Protein AF-A0A4U1EQD5-F1 (afdb_monomer_lite)

Organism: Monodon monoceros (NCBI:txid40151)

Foldseek 3Di:
DVVVVVVVVVVVVVVVVVVVVVVVVVVVVVVVVVVVVVVVVVCVVPVVVVVVVVVVVVVVVVVVVVVVVVVVVVVVVVVVVVVPDDDDDDDPCDPPDPPPDPDDPDDQPADPVRDGDDPCPPPPPPPPDPPDDPVNVVVCCVPPVVVVVNQADDPDPHGDPPDPDPPDPPPPPPDDPDDDDDDDDDDPPDPDDDDDDD

Sequence (198 aa):
MLADSISRMKEYGFHQKKESVKKTQDEEVKQIDEERTKQIYKSWKEDSEWQASLRKSKAADERRRSLARQAREDYKRLSQRGRGGEGPQSPPGGPQKPRRPPLPPKPQFLSPSGHPCRPLRNQAVSRPASRSAHGDIVRWFREEQLPLRAGYLGTSDSIAPWFHGECTAPPLVVGEPARPPGMQGQGCLSPELPPKRL

Secondary structure (DSSP, 8-state):
--HHHHHHHHHHHHHHHHHHHHHHHHHHHHHHHHHHHHHHHHHHHH-HHHHHHHHHHHHHHHHHHHHHHHHHHHHHHHHHHTSSS------S-PPP---PPPPPPP---B-TTSSB---GGGS---PPPS---HHHHHHHIIIIITTTTTTB-TTSSSBPTT---S--PPP--------------------PPPPPP-

pLDDT: mean 70.22, std 16.17, range [41.22, 96.81]

Structure (mmCIF, N/CA/C/O backbone):
data_AF-A0A4U1EQD5-F1
#
_entry.id   AF-A0A4U1EQD5-F1
#
loop_
_atom_site.group_PDB
_atom_site.id
_atom_site.type_symbol
_atom_site.label_atom_id
_atom_site.label_alt_id
_atom_site.label_comp_id
_atom_site.label_asym_id
_atom_site.label_entity_id
_atom_site.label_seq_id
_atom_site.pdbx_PDB_ins_code
_atom_site.Cartn_x
_atom_site.Cartn_y
_atom_site.Cartn_z
_atom_site.occupancy
_atom_site.B_iso_or_equiv
_atom_site.auth_seq_id
_atom_site.auth_comp_id
_atom_site.auth_asym_id
_atom_site.auth_atom_id
_atom_site.pdbx_PDB_model_num
ATOM 1 N N . MET A 1 1 ? -38.153 13.402 60.591 1.00 64.19 1 MET A N 1
ATOM 2 C CA . MET A 1 1 ? -37.491 13.306 59.269 1.00 64.19 1 MET A CA 1
ATOM 3 C C . MET A 1 1 ? -36.527 12.111 59.238 1.00 64.19 1 MET A C 1
ATOM 5 O O . MET A 1 1 ? -35.319 12.297 59.206 1.00 64.19 1 MET A O 1
ATOM 9 N N . LEU A 1 2 ? -37.035 10.873 59.315 1.00 66.81 2 LEU A N 1
ATOM 10 C CA . LEU A 1 2 ? -36.185 9.666 59.392 1.00 66.81 2 LEU A CA 1
ATOM 11 C C . LEU A 1 2 ? -36.012 8.974 58.027 1.00 66.81 2 LEU A C 1
ATOM 13 O O . LEU A 1 2 ? -34.958 8.410 57.742 1.00 66.81 2 LEU A O 1
ATOM 17 N N . ALA A 1 3 ? -37.034 9.069 57.169 1.00 60.69 3 ALA A N 1
ATOM 18 C CA . ALA A 1 3 ? -37.074 8.430 55.856 1.00 60.69 3 ALA A CA 1
ATOM 19 C C . ALA A 1 3 ? -35.956 8.925 54.921 1.00 60.69 3 ALA A C 1
ATOM 21 O O . ALA A 1 3 ? -35.282 8.115 54.287 1.00 60.69 3 ALA A O 1
ATOM 22 N N . ASP A 1 4 ? -35.678 10.230 54.921 1.00 70.88 4 ASP A N 1
ATOM 23 C CA . ASP A 1 4 ? -34.657 10.818 54.042 1.00 70.88 4 ASP A CA 1
ATOM 24 C C . ASP A 1 4 ? -33.230 10.402 54.428 1.00 70.88 4 ASP A C 1
ATOM 26 O O . ASP A 1 4 ? -32.342 10.346 53.580 1.00 70.88 4 ASP A O 1
ATOM 30 N N . SER A 1 5 ? -32.996 10.076 55.704 1.00 72.81 5 SER A N 1
ATOM 31 C CA . SER A 1 5 ? -31.688 9.610 56.180 1.00 72.81 5 SER A CA 1
ATOM 32 C C . SER A 1 5 ? -31.398 8.185 55.701 1.00 72.81 5 SER A C 1
ATOM 34 O O . SER A 1 5 ? -30.310 7.891 55.208 1.00 72.81 5 SER A O 1
ATOM 36 N N . ILE A 1 6 ? -32.405 7.309 55.767 1.00 73.12 6 ILE A N 1
ATOM 37 C CA . ILE A 1 6 ? -32.286 5.909 55.341 1.00 73.12 6 ILE A CA 1
ATOM 38 C C . ILE A 1 6 ? -32.077 5.823 53.824 1.00 73.12 6 ILE A C 1
ATOM 40 O O . ILE A 1 6 ? -31.257 5.024 53.364 1.00 73.12 6 ILE A O 1
ATOM 44 N N . SER A 1 7 ? -32.769 6.666 53.052 1.00 76.75 7 SER A N 1
ATOM 45 C CA . SER A 1 7 ? -32.589 6.742 51.599 1.00 76.75 7 SER A CA 1
ATOM 46 C C . SER A 1 7 ? -31.180 7.206 51.225 1.00 76.75 7 SER A C 1
ATOM 48 O O . SER A 1 7 ? -30.513 6.519 50.452 1.00 76.75 7 SER A O 1
ATOM 50 N N . ARG A 1 8 ? -30.668 8.278 51.852 1.00 72.94 8 ARG A N 1
ATOM 51 C CA . ARG A 1 8 ? -29.295 8.762 51.609 1.00 72.94 8 ARG A CA 1
ATOM 52 C C . ARG A 1 8 ? -28.223 7.724 51.946 1.00 72.94 8 ARG A C 1
ATOM 54 O O . ARG A 1 8 ? -27.251 7.595 51.206 1.00 72.94 8 ARG A O 1
ATOM 61 N N . MET A 1 9 ? -28.394 6.954 53.027 1.00 68.81 9 MET A N 1
ATOM 62 C CA . MET A 1 9 ? -27.433 5.896 53.373 1.00 68.81 9 MET A CA 1
ATOM 63 C C . MET A 1 9 ? -27.454 4.719 52.384 1.00 68.81 9 MET A C 1
ATOM 65 O O . MET A 1 9 ? -26.404 4.142 52.100 1.00 68.81 9 MET A O 1
ATOM 69 N N . LYS A 1 10 ? -28.623 4.362 51.832 1.00 67.12 10 LYS A N 1
ATOM 70 C CA . LYS A 1 10 ? -28.734 3.308 50.806 1.00 67.12 10 LYS A CA 1
ATOM 71 C C . LYS A 1 10 ? -28.151 3.740 49.462 1.00 67.12 10 LYS A C 1
ATOM 73 O O . LYS A 1 10 ? -27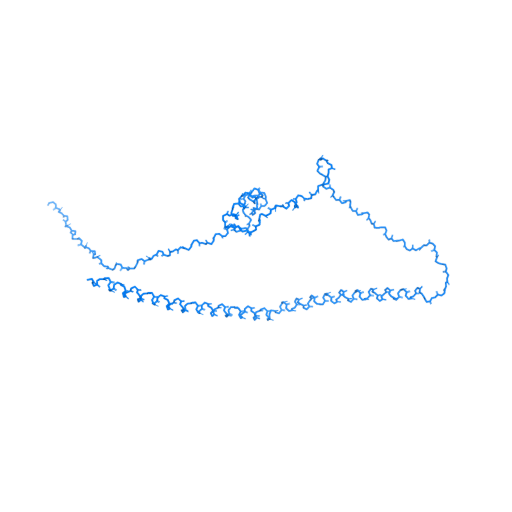.510 2.930 48.795 1.00 67.12 10 LYS A O 1
ATOM 78 N N . GLU A 1 11 ? -28.340 5.001 49.091 1.00 65.81 11 GLU A N 1
ATOM 79 C CA . GLU A 1 11 ? -27.811 5.573 47.853 1.00 65.81 11 GLU A CA 1
ATOM 80 C C . GLU A 1 11 ? -26.275 5.562 47.856 1.00 65.81 11 GLU A C 1
ATOM 82 O O . GLU A 1 11 ? -25.659 4.972 46.967 1.00 65.81 11 GLU A O 1
ATOM 87 N N . TYR A 1 12 ? -25.639 6.053 48.926 1.00 60.19 12 TYR A N 1
ATOM 88 C CA . TYR A 1 12 ? -24.175 6.038 49.063 1.00 60.19 12 TYR A CA 1
ATOM 89 C C . TYR A 1 12 ? -23.566 4.622 49.034 1.00 60.19 12 TYR A C 1
ATOM 91 O O . TYR A 1 12 ? -22.532 4.398 48.401 1.00 60.19 12 TYR A O 1
ATOM 99 N N . GLY A 1 13 ? -24.213 3.641 49.675 1.00 63.78 13 GLY A N 1
ATOM 100 C CA . GLY A 1 13 ? -23.756 2.245 49.666 1.00 63.78 13 GLY A CA 1
ATOM 101 C C . GLY A 1 13 ? -23.853 1.572 48.290 1.00 63.78 13 GLY A C 1
ATOM 102 O O . GLY A 1 13 ? -23.035 0.713 47.953 1.00 63.78 13 GLY A O 1
ATOM 103 N N . PHE A 1 14 ? -24.822 1.980 47.468 1.00 56.88 14 PHE A N 1
ATOM 104 C CA . PHE A 1 14 ? -24.976 1.502 46.094 1.00 56.88 14 PHE A CA 1
ATOM 105 C C . PHE A 1 14 ? -23.949 2.132 45.143 1.00 56.88 14 PHE A C 1
ATOM 107 O O . PHE A 1 14 ? -23.404 1.430 44.288 1.00 56.88 14 PHE A O 1
ATOM 114 N N . HIS A 1 15 ? -23.628 3.418 45.324 1.00 56.28 15 HIS A N 1
ATOM 115 C CA . HIS A 1 15 ? -22.573 4.099 44.565 1.00 56.28 15 HIS A CA 1
ATOM 116 C C . HIS A 1 15 ? -21.185 3.498 44.832 1.00 56.28 15 HIS A C 1
ATOM 118 O O . HIS A 1 15 ? -20.480 3.179 43.877 1.00 56.28 15 HIS A O 1
ATOM 124 N N . GLN A 1 16 ? -20.851 3.212 46.094 1.00 59.47 16 GLN A N 1
ATOM 125 C CA . GLN A 1 16 ? -19.601 2.537 46.481 1.00 59.47 16 GLN A CA 1
ATOM 126 C C . GLN A 1 16 ? -19.451 1.142 45.846 1.00 59.47 16 GLN A C 1
ATOM 128 O O . GLN A 1 16 ? -18.395 0.809 45.309 1.00 59.47 16 GLN A O 1
ATOM 133 N N . LYS A 1 17 ? -20.516 0.323 45.848 1.00 57.06 17 LYS A N 1
ATOM 134 C CA . LYS A 1 17 ? -20.491 -1.008 45.207 1.00 57.06 17 LYS A CA 1
ATOM 135 C C . LYS A 1 17 ? -20.436 -0.943 43.676 1.00 57.06 17 LYS A C 1
ATOM 137 O O . LYS A 1 17 ? -19.876 -1.842 43.057 1.00 57.06 17 LYS A O 1
ATOM 142 N N . LYS A 1 18 ? -21.007 0.094 43.050 1.00 56.94 18 LYS A N 1
ATOM 143 C CA . LYS A 1 18 ? -20.916 0.306 41.594 1.00 56.94 18 LYS A CA 1
ATOM 144 C C . LYS A 1 18 ? -19.536 0.792 41.156 1.00 56.94 18 LYS A C 1
ATOM 146 O O . LYS A 1 18 ? -19.095 0.402 40.080 1.00 56.94 18 LYS A O 1
ATOM 151 N N . GLU A 1 19 ? -18.868 1.633 41.941 1.00 56.28 19 GLU A N 1
ATOM 152 C CA . GLU A 1 19 ? -17.503 2.084 41.633 1.00 56.28 19 GLU A CA 1
ATOM 153 C C . GLU A 1 19 ? -16.473 0.967 41.787 1.00 56.28 19 GLU A C 1
ATOM 155 O O . GLU A 1 19 ? -15.609 0.822 40.923 1.00 56.28 19 GLU A O 1
ATOM 160 N N . SER A 1 20 ? -16.580 0.140 42.830 1.00 56.25 20 SER A N 1
ATOM 161 C CA . SER A 1 20 ? -15.628 -0.955 43.040 1.00 56.25 20 SER A CA 1
ATOM 162 C C . SER A 1 20 ? -15.704 -2.016 41.939 1.00 56.25 20 SER A C 1
ATOM 164 O O . SER A 1 20 ? -14.667 -2.427 41.430 1.00 56.25 20 SER A O 1
ATOM 166 N N . VAL A 1 21 ? -16.910 -2.391 41.499 1.00 56.59 21 VAL A N 1
ATOM 167 C CA . VAL A 1 21 ? -17.111 -3.363 40.406 1.00 56.59 21 VAL A CA 1
ATOM 168 C C . VAL A 1 21 ? -16.592 -2.841 39.061 1.00 56.59 21 VAL A C 1
ATOM 170 O O . VAL A 1 21 ? -15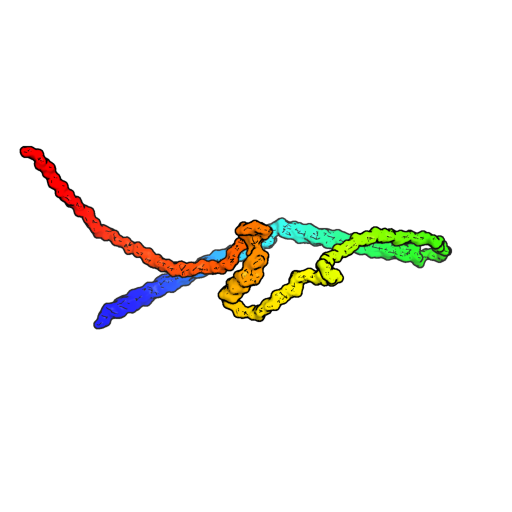.971 -3.595 38.316 1.00 56.59 21 VAL A O 1
ATOM 173 N N . LYS A 1 22 ? -16.794 -1.552 38.756 1.00 60.03 22 LYS A N 1
ATOM 174 C CA . LYS A 1 22 ? -16.268 -0.934 37.525 1.00 60.03 22 LYS A CA 1
ATOM 175 C C . LYS A 1 22 ? -14.742 -0.892 37.513 1.00 60.03 22 LYS A C 1
ATOM 177 O O . LYS A 1 22 ? -14.127 -1.206 36.504 1.00 60.03 22 LYS A O 1
ATOM 182 N N . LYS A 1 23 ? -14.134 -0.571 38.657 1.00 62.72 23 LYS A N 1
ATOM 183 C CA . LYS A 1 23 ? -12.677 -0.505 38.793 1.00 62.72 23 LYS A CA 1
ATOM 184 C C . LYS A 1 23 ? -12.007 -1.872 38.624 1.00 62.72 23 LYS A C 1
ATOM 186 O O . LYS A 1 23 ? -10.893 -1.933 38.125 1.00 62.72 23 LYS A O 1
ATOM 191 N N . THR A 1 24 ? -12.674 -2.964 39.001 1.00 62.94 24 THR A N 1
ATOM 192 C CA . THR A 1 24 ? -12.160 -4.322 38.757 1.00 62.94 24 THR A CA 1
ATOM 193 C C . THR A 1 24 ? -12.261 -4.726 37.283 1.00 62.94 24 THR A C 1
ATOM 195 O O . THR A 1 24 ? -11.317 -5.312 36.766 1.00 62.94 24 THR A O 1
ATOM 198 N N . GLN A 1 25 ? -13.351 -4.372 36.589 1.00 65.44 25 GLN A N 1
ATOM 199 C CA . GLN A 1 25 ? -13.504 -4.667 35.155 1.00 65.44 25 GLN A CA 1
ATOM 200 C C . GLN A 1 25 ? -12.523 -3.887 34.271 1.00 65.44 25 GLN A C 1
ATOM 202 O O . GLN A 1 25 ? -11.963 -4.462 33.343 1.00 65.44 25 GLN A O 1
ATOM 207 N N . ASP A 1 26 ? -12.281 -2.606 34.559 1.00 65.88 26 ASP A N 1
ATOM 208 C CA . ASP A 1 26 ? -11.366 -1.785 33.752 1.00 65.88 26 ASP A CA 1
ATOM 209 C C . ASP A 1 26 ? -9.913 -2.290 33.821 1.00 65.88 26 ASP A C 1
ATOM 211 O O . ASP A 1 26 ? -9.202 -2.272 32.816 1.00 65.88 26 ASP A O 1
ATOM 215 N N . GLU A 1 27 ? -9.470 -2.792 34.979 1.00 72.75 27 GLU A N 1
ATOM 216 C CA . GLU A 1 27 ? -8.135 -3.393 35.120 1.00 72.75 27 GLU A CA 1
ATOM 217 C C . GLU A 1 27 ? -8.026 -4.741 34.385 1.00 72.75 27 GLU A C 1
ATOM 219 O O . GLU A 1 27 ? -6.981 -5.042 33.810 1.00 72.75 27 GLU A O 1
ATOM 224 N N . GLU A 1 28 ? -9.105 -5.527 34.333 1.00 72.94 28 GLU A N 1
ATOM 225 C CA . GLU A 1 28 ? -9.153 -6.786 33.576 1.00 72.94 28 GLU A CA 1
ATOM 226 C C . GLU A 1 28 ? -9.111 -6.534 32.059 1.00 72.94 28 GLU A C 1
ATOM 228 O O . GLU A 1 28 ? -8.328 -7.159 31.343 1.00 72.94 28 GLU A O 1
ATOM 233 N N . VAL A 1 29 ? -9.866 -5.545 31.565 1.00 77.12 29 VAL A N 1
ATOM 234 C CA . VAL A 1 29 ? -9.825 -5.118 30.154 1.00 77.12 29 VAL A CA 1
ATOM 235 C C . VAL A 1 29 ? -8.436 -4.608 29.779 1.00 77.12 29 VAL A C 1
ATOM 237 O O . VAL A 1 29 ? -7.881 -5.000 28.753 1.00 77.12 29 VAL A O 1
ATOM 240 N N . LYS A 1 30 ? -7.828 -3.791 30.642 1.00 85.12 30 LYS A N 1
ATOM 241 C CA . LYS A 1 30 ? -6.468 -3.288 30.442 1.00 85.12 30 LYS A CA 1
ATOM 242 C C . LYS A 1 30 ? -5.437 -4.418 30.396 1.00 85.12 30 LYS A C 1
ATOM 244 O O . LYS A 1 30 ? -4.524 -4.378 29.572 1.00 85.12 30 LYS A O 1
ATOM 249 N N . GLN A 1 31 ? -5.592 -5.444 31.231 1.00 83.06 31 GLN A N 1
ATOM 250 C CA . GLN A 1 31 ? -4.708 -6.607 31.232 1.00 83.06 31 GLN A CA 1
ATOM 251 C C . GLN A 1 31 ? -4.843 -7.432 29.941 1.00 83.06 31 GLN A C 1
ATOM 253 O O . GLN A 1 31 ? -3.830 -7.837 29.365 1.00 83.06 31 GLN A O 1
ATOM 258 N N . ILE A 1 32 ? -6.069 -7.618 29.446 1.00 86.88 32 ILE A N 1
ATOM 259 C CA . ILE A 1 32 ? -6.346 -8.305 28.177 1.00 86.88 32 ILE A CA 1
ATOM 260 C C . ILE A 1 32 ? -5.762 -7.527 26.990 1.00 86.88 32 ILE A C 1
ATOM 262 O O . ILE A 1 32 ? -5.139 -8.122 26.108 1.00 86.88 32 ILE A O 1
ATOM 266 N N . ASP A 1 33 ? -5.902 -6.202 26.969 1.00 87.38 33 ASP A N 1
ATOM 267 C CA . ASP A 1 33 ? -5.343 -5.357 25.910 1.00 87.38 33 ASP A CA 1
ATOM 268 C C . ASP A 1 33 ? -3.809 -5.377 25.910 1.00 87.38 33 ASP A C 1
ATOM 270 O O . ASP A 1 33 ? -3.175 -5.463 24.849 1.00 87.38 33 ASP A O 1
ATOM 274 N N . GLU A 1 34 ? -3.187 -5.369 27.090 1.00 88.06 34 GLU A N 1
ATOM 275 C CA . GLU A 1 34 ? -1.740 -5.530 27.222 1.00 88.06 34 GLU A CA 1
ATOM 276 C C . GLU A 1 34 ? -1.266 -6.906 26.735 1.00 88.06 34 GLU A C 1
ATOM 278 O O . GLU A 1 34 ? -0.246 -7.000 26.044 1.00 88.06 34 GLU A O 1
ATOM 283 N N . GLU A 1 35 ? -1.984 -7.981 27.064 1.00 88.00 35 GLU A N 1
ATOM 284 C CA . GLU A 1 35 ? -1.659 -9.330 26.599 1.00 88.00 35 GLU A CA 1
ATOM 285 C C . GLU A 1 35 ? -1.825 -9.459 25.082 1.00 88.00 35 GLU A C 1
ATOM 287 O O . GLU A 1 35 ? -0.924 -9.955 24.396 1.00 88.00 35 GLU A O 1
ATOM 292 N N . ARG A 1 36 ? -2.916 -8.922 24.531 1.00 92.38 36 ARG A N 1
ATOM 293 C CA . ARG A 1 36 ? -3.166 -8.887 23.088 1.00 92.38 36 ARG A CA 1
ATOM 294 C C . ARG A 1 36 ? -2.072 -8.119 22.353 1.00 92.38 36 ARG A C 1
ATOM 296 O O . ARG A 1 36 ? -1.577 -8.577 21.324 1.00 92.38 36 ARG A O 1
ATOM 303 N N . THR A 1 37 ? -1.638 -6.986 22.901 1.00 91.31 37 THR A N 1
ATOM 304 C CA . THR A 1 37 ? -0.547 -6.183 22.333 1.00 91.31 37 THR A CA 1
ATOM 305 C C . THR A 1 37 ? 0.770 -6.962 22.328 1.00 91.31 37 THR A C 1
ATOM 307 O O . THR A 1 37 ? 1.482 -6.987 21.319 1.00 91.31 37 THR A O 1
ATOM 310 N N . LYS A 1 38 ? 1.082 -7.664 23.426 1.00 92.94 38 LYS A N 1
ATOM 311 C CA . LYS A 1 38 ? 2.266 -8.532 23.523 1.00 92.94 38 LYS A CA 1
ATOM 312 C C . LYS A 1 38 ? 2.205 -9.686 22.517 1.00 92.94 38 LYS A C 1
ATOM 314 O O . LYS A 1 38 ? 3.232 -10.004 21.914 1.00 92.94 38 LYS A O 1
ATOM 319 N N . GLN A 1 39 ? 1.033 -10.286 22.303 1.00 90.75 39 GLN A N 1
ATOM 320 C CA . GLN A 1 39 ? 0.852 -11.340 21.303 1.00 90.75 39 GLN A CA 1
ATOM 321 C C . GLN A 1 39 ? 1.046 -10.830 19.872 1.00 90.75 39 GLN A C 1
ATOM 323 O O . GLN A 1 39 ? 1.782 -11.457 19.114 1.00 90.75 39 GLN A O 1
ATOM 328 N N . ILE A 1 40 ? 0.468 -9.679 19.514 1.00 89.50 40 ILE A N 1
ATOM 329 C CA . ILE A 1 40 ? 0.639 -9.081 18.179 1.00 89.50 40 ILE A CA 1
ATOM 330 C C . ILE A 1 40 ? 2.121 -8.794 17.904 1.00 89.50 40 ILE A C 1
ATOM 332 O O . ILE A 1 40 ? 2.629 -9.111 16.830 1.00 89.50 40 ILE A O 1
ATOM 336 N N . TYR A 1 41 ? 2.845 -8.250 18.886 1.00 86.94 41 TYR A N 1
ATOM 337 C CA . TYR A 1 41 ? 4.272 -7.965 18.735 1.00 86.94 41 TYR A CA 1
ATOM 338 C C . TYR A 1 41 ? 5.121 -9.234 18.551 1.00 86.94 41 TYR A C 1
ATOM 340 O O . TYR A 1 41 ? 6.011 -9.258 17.697 1.00 86.94 41 TYR A O 1
ATOM 348 N N . LYS A 1 42 ? 4.853 -10.298 19.323 1.00 87.88 42 LYS A N 1
ATOM 349 C CA . LYS A 1 42 ? 5.535 -11.594 19.161 1.00 87.88 42 LYS A CA 1
ATOM 350 C C . LYS A 1 42 ? 5.240 -12.210 17.799 1.00 87.88 42 LYS A C 1
ATOM 352 O O . LYS A 1 42 ? 6.177 -12.527 17.073 1.00 87.88 42 LYS A O 1
ATOM 357 N N . SER A 1 43 ? 3.960 -12.266 17.431 1.00 82.81 43 SER A N 1
ATOM 358 C CA . SER A 1 43 ? 3.500 -12.775 16.141 1.00 82.81 43 SER A CA 1
ATOM 359 C C . SER A 1 43 ? 4.196 -12.064 14.981 1.00 82.81 43 SER A C 1
ATOM 361 O O . SER A 1 43 ? 4.743 -12.737 14.117 1.00 82.81 43 SER A O 1
ATOM 363 N N . TRP A 1 44 ? 4.295 -10.730 14.997 1.00 78.69 44 TRP A N 1
ATOM 364 C CA . TRP A 1 44 ? 4.969 -9.995 13.922 1.00 78.69 44 TRP A CA 1
ATOM 365 C C . TRP A 1 44 ? 6.492 -10.210 13.894 1.00 78.69 44 TRP A C 1
ATOM 367 O O . TRP A 1 44 ? 7.109 -10.238 12.828 1.00 78.69 44 TRP A O 1
ATOM 377 N N . LYS A 1 45 ? 7.131 -10.381 15.056 1.00 77.06 45 LYS A N 1
ATOM 378 C CA . LYS A 1 45 ? 8.573 -10.660 15.128 1.00 77.06 45 LYS A CA 1
ATOM 379 C C . LYS A 1 45 ? 8.917 -12.066 14.620 1.00 77.06 45 LYS A C 1
ATOM 381 O O . LYS A 1 45 ? 9.961 -12.237 13.988 1.00 77.06 45 LYS A O 1
ATOM 386 N N . GLU A 1 46 ? 8.058 -13.041 14.902 1.00 75.44 46 GLU A N 1
ATOM 387 C CA . GLU A 1 46 ? 8.220 -14.457 14.543 1.00 75.44 46 GLU A CA 1
ATOM 388 C C . GLU A 1 46 ? 7.645 -14.803 13.163 1.00 75.44 46 GLU A C 1
ATOM 390 O O . GLU A 1 46 ? 7.863 -15.913 12.671 1.00 75.44 46 GLU A O 1
ATOM 395 N N . ASP A 1 47 ? 6.978 -13.847 12.508 1.00 82.38 47 ASP A N 1
ATOM 396 C CA . ASP A 1 47 ? 6.411 -14.012 11.175 1.00 82.38 47 ASP A CA 1
ATOM 397 C C . ASP A 1 47 ? 7.515 -14.280 10.133 1.00 82.38 47 ASP A C 1
ATOM 399 O O . ASP A 1 47 ? 8.199 -13.394 9.596 1.00 82.38 47 ASP A O 1
ATOM 403 N N . SER A 1 48 ? 7.730 -15.570 9.884 1.00 78.50 48 SER A N 1
ATOM 404 C CA . SER A 1 48 ? 8.785 -16.089 9.018 1.00 78.50 48 SER A CA 1
ATOM 405 C C . SER A 1 48 ? 8.581 -15.667 7.564 1.00 78.50 48 SER A C 1
ATOM 407 O O . SER A 1 48 ? 9.558 -15.491 6.827 1.00 78.50 48 SER A O 1
ATOM 409 N N . GLU A 1 49 ? 7.334 -15.436 7.155 1.00 80.19 49 GLU A N 1
ATOM 410 C CA . GLU A 1 49 ? 6.982 -14.988 5.810 1.00 80.19 49 GLU A CA 1
ATOM 411 C C . GLU A 1 49 ? 7.394 -13.532 5.589 1.00 80.19 49 GLU A C 1
ATOM 413 O O . GLU A 1 49 ? 8.012 -13.206 4.567 1.00 80.19 49 GLU A O 1
ATOM 418 N N . TRP A 1 50 ? 7.164 -12.670 6.584 1.00 82.88 50 TRP A N 1
ATOM 419 C CA . TRP A 1 50 ? 7.622 -11.281 6.565 1.00 82.88 50 TRP A CA 1
ATOM 420 C C . TRP A 1 50 ? 9.151 -11.192 6.470 1.00 82.88 50 TRP A C 1
ATOM 422 O O . TRP A 1 50 ? 9.705 -10.488 5.617 1.00 82.88 50 TRP A O 1
ATOM 432 N N . GLN A 1 51 ? 9.861 -11.972 7.287 1.00 84.88 51 GLN A N 1
ATOM 433 C CA . GLN A 1 51 ? 11.324 -12.043 7.252 1.00 84.88 51 GLN A CA 1
ATOM 434 C C . GLN A 1 51 ? 11.853 -12.600 5.920 1.00 84.88 51 GLN A C 1
ATOM 436 O O . GLN A 1 51 ? 12.892 -12.159 5.414 1.00 84.88 51 GLN A O 1
ATOM 441 N N . ALA A 1 52 ? 11.160 -13.566 5.317 1.00 85.25 52 ALA A N 1
ATOM 442 C CA . ALA A 1 52 ? 11.493 -14.064 3.987 1.00 85.25 52 ALA A CA 1
ATOM 443 C C . ALA A 1 52 ? 11.270 -12.990 2.909 1.00 85.25 52 ALA A C 1
ATOM 445 O O . ALA A 1 52 ? 12.103 -12.845 2.010 1.00 85.25 52 ALA A O 1
ATOM 446 N N . SER A 1 53 ? 10.201 -12.199 3.016 1.00 87.81 53 SER A N 1
ATOM 447 C CA . SER A 1 53 ? 9.923 -11.074 2.119 1.00 87.81 53 SER A CA 1
ATOM 448 C C . SER A 1 53 ? 11.017 -10.001 2.192 1.00 87.81 53 SER A C 1
ATOM 450 O O . SER A 1 53 ? 11.527 -9.566 1.157 1.00 87.81 53 SER A O 1
ATOM 452 N N . LEU A 1 54 ? 11.495 -9.666 3.397 1.00 87.00 54 LEU A N 1
ATOM 453 C CA . LEU A 1 54 ? 12.637 -8.762 3.585 1.00 87.00 54 LEU A CA 1
ATOM 454 C C . LEU A 1 54 ? 13.908 -9.275 2.896 1.00 87.00 54 LEU A C 1
ATOM 456 O O . LEU A 1 54 ? 14.585 -8.516 2.198 1.00 87.00 54 LEU A O 1
ATOM 460 N N . ARG A 1 55 ? 14.220 -10.571 3.037 1.00 89.38 55 ARG A N 1
ATOM 461 C CA . ARG A 1 55 ? 15.368 -11.186 2.347 1.00 89.38 55 ARG A CA 1
ATOM 462 C C . ARG A 1 55 ? 15.208 -11.134 0.826 1.00 89.38 55 ARG A C 1
ATOM 464 O O . ARG A 1 55 ? 16.159 -10.771 0.134 1.00 89.38 55 ARG A O 1
ATOM 471 N N . LYS A 1 56 ? 14.013 -11.438 0.306 1.00 87.00 56 LYS A N 1
ATOM 472 C CA . LYS A 1 56 ? 13.697 -11.379 -1.134 1.00 87.00 56 LYS A CA 1
ATOM 473 C C . LYS A 1 56 ? 13.828 -9.957 -1.688 1.00 87.00 56 LYS A C 1
ATOM 475 O O . LYS A 1 56 ? 14.467 -9.774 -2.722 1.00 87.00 56 LYS A O 1
ATOM 480 N N . SER A 1 57 ? 13.294 -8.956 -0.987 1.00 88.94 57 SER A N 1
ATOM 481 C CA . SER A 1 57 ? 13.395 -7.542 -1.373 1.00 88.94 57 SER A CA 1
ATOM 482 C C . SER A 1 57 ? 14.852 -7.071 -1.396 1.00 88.94 57 SER A C 1
ATOM 484 O O . SER A 1 57 ? 15.330 -6.554 -2.407 1.00 88.94 57 SER A O 1
ATOM 486 N N . LYS A 1 58 ? 15.617 -7.373 -0.338 1.00 93.62 58 LYS A N 1
ATOM 487 C CA . LYS A 1 58 ? 17.048 -7.047 -0.261 1.00 93.62 58 LYS A CA 1
ATOM 488 C C . LYS A 1 58 ? 17.860 -7.713 -1.377 1.00 93.62 58 LYS A C 1
ATOM 490 O O . LYS A 1 58 ? 18.738 -7.074 -1.955 1.00 93.62 58 LYS A O 1
ATOM 495 N N . ALA A 1 59 ? 17.554 -8.968 -1.710 1.00 89.06 59 ALA A N 1
ATOM 496 C CA . ALA A 1 59 ? 18.198 -9.679 -2.812 1.00 89.06 59 ALA A CA 1
ATOM 497 C C . ALA A 1 59 ? 17.860 -9.065 -4.181 1.00 89.06 59 ALA A C 1
ATOM 499 O O . ALA A 1 59 ? 18.741 -8.935 -5.030 1.00 89.06 59 ALA A O 1
ATOM 500 N N . ALA A 1 60 ? 16.609 -8.654 -4.402 1.00 91.12 60 ALA A N 1
ATOM 501 C CA . ALA A 1 60 ? 16.204 -7.970 -5.629 1.00 91.12 60 ALA A CA 1
ATOM 502 C C . ALA A 1 60 ? 16.912 -6.614 -5.787 1.00 91.12 60 ALA A C 1
ATOM 504 O O . ALA A 1 60 ? 17.400 -6.286 -6.870 1.00 91.12 60 ALA A O 1
ATOM 505 N N . ASP A 1 61 ? 17.027 -5.856 -4.700 1.00 94.31 61 ASP A N 1
ATOM 506 C CA . ASP A 1 61 ? 17.772 -4.600 -4.673 1.00 94.31 61 ASP A CA 1
ATOM 507 C C . ASP A 1 61 ? 19.255 -4.797 -4.989 1.00 94.31 61 ASP A C 1
ATOM 509 O O . ASP A 1 61 ? 19.804 -4.068 -5.817 1.00 94.31 61 ASP A O 1
ATOM 513 N N . GLU A 1 62 ? 19.902 -5.809 -4.407 1.00 93.50 62 GLU A N 1
ATOM 514 C CA . GLU A 1 62 ? 21.311 -6.085 -4.698 1.00 93.50 62 GLU A CA 1
ATOM 515 C C . GLU A 1 62 ? 21.524 -6.527 -6.151 1.00 93.50 62 GLU A C 1
ATOM 517 O O . GLU A 1 62 ? 22.486 -6.093 -6.782 1.00 93.50 62 GLU A O 1
ATOM 522 N N . ARG A 1 63 ? 20.592 -7.294 -6.736 1.00 93.50 63 ARG A N 1
ATOM 523 C CA . ARG A 1 63 ? 20.624 -7.625 -8.173 1.00 93.50 63 ARG A CA 1
ATOM 524 C C . ARG A 1 63 ? 20.589 -6.367 -9.040 1.00 93.50 63 ARG A C 1
ATOM 526 O O . ARG A 1 63 ? 21.389 -6.249 -9.967 1.00 93.50 63 ARG A O 1
ATOM 533 N N . ARG A 1 64 ? 19.721 -5.397 -8.724 1.00 95.56 64 ARG A N 1
ATOM 534 C CA . ARG A 1 64 ? 19.683 -4.115 -9.454 1.00 95.56 64 ARG A CA 1
ATOM 535 C C . ARG A 1 64 ? 20.983 -3.326 -9.286 1.00 95.56 64 ARG A C 1
ATOM 537 O O . ARG A 1 64 ? 21.488 -2.784 -10.267 1.00 95.56 64 ARG A O 1
ATOM 544 N N . ARG A 1 65 ? 21.555 -3.285 -8.075 1.00 96.12 65 ARG A N 1
ATOM 545 C CA . ARG A 1 65 ? 22.845 -2.613 -7.823 1.00 96.12 65 ARG A CA 1
ATOM 546 C C . ARG A 1 65 ? 23.992 -3.269 -8.583 1.00 96.12 65 ARG A C 1
ATOM 548 O O . ARG A 1 65 ? 24.788 -2.558 -9.188 1.00 96.12 65 ARG A O 1
ATOM 555 N N . SER A 1 66 ? 24.071 -4.598 -8.576 1.00 95.19 66 SER A N 1
ATOM 556 C CA . SER A 1 66 ? 25.086 -5.357 -9.309 1.00 95.19 66 SER A CA 1
ATOM 557 C C . SER A 1 66 ? 24.996 -5.092 -10.811 1.00 95.19 66 SER A C 1
ATOM 559 O O . SER A 1 66 ? 26.005 -4.753 -11.421 1.00 95.19 66 SER A O 1
ATOM 561 N N . LEU A 1 67 ? 23.788 -5.101 -11.382 1.00 95.25 67 LEU A N 1
ATOM 562 C CA . LEU A 1 67 ? 23.581 -4.781 -12.795 1.00 95.25 67 LEU A CA 1
ATOM 563 C C . LEU A 1 67 ? 24.047 -3.358 -13.142 1.00 95.25 67 LEU A C 1
ATOM 565 O O . LEU A 1 67 ? 24.719 -3.148 -14.149 1.00 95.25 67 LEU A O 1
ATOM 569 N N . ALA A 1 68 ? 23.741 -2.380 -12.286 1.00 96.81 68 ALA A N 1
ATOM 570 C CA . ALA A 1 68 ? 24.194 -1.006 -12.479 1.00 96.81 68 ALA A CA 1
ATOM 571 C C . ALA A 1 68 ? 25.725 -0.869 -12.372 1.00 96.81 68 ALA A C 1
ATOM 573 O O . ALA A 1 68 ? 26.324 -0.133 -13.157 1.00 96.81 68 ALA A O 1
ATOM 574 N N . ARG A 1 69 ? 26.368 -1.575 -11.428 1.00 96.19 69 ARG A N 1
ATOM 575 C CA . ARG A 1 69 ? 27.838 -1.631 -11.317 1.00 96.19 69 ARG A CA 1
ATOM 576 C C . ARG A 1 69 ? 28.453 -2.255 -12.569 1.00 96.19 69 ARG A C 1
ATOM 578 O O . ARG A 1 69 ? 29.352 -1.658 -13.148 1.00 96.19 69 ARG A O 1
ATOM 585 N N . GLN A 1 70 ? 27.916 -3.388 -13.019 1.00 96.06 70 GLN A N 1
ATOM 586 C CA . GLN A 1 70 ? 28.370 -4.088 -14.218 1.00 96.06 70 GLN A CA 1
ATOM 587 C C . GLN A 1 70 ? 28.306 -3.177 -15.449 1.00 96.06 70 GLN A C 1
ATOM 589 O O . GLN A 1 70 ? 29.306 -3.005 -16.134 1.00 96.06 70 GLN A O 1
ATOM 594 N N . ALA A 1 71 ? 27.179 -2.492 -15.665 1.00 95.94 71 ALA A N 1
ATOM 595 C CA . ALA A 1 71 ? 27.028 -1.556 -16.777 1.00 95.94 71 ALA A CA 1
ATOM 596 C C . ALA A 1 71 ? 28.045 -0.398 -16.731 1.00 95.94 71 ALA A C 1
ATOM 598 O O . ALA A 1 71 ? 28.554 0.028 -17.770 1.00 95.94 71 ALA A O 1
ATOM 599 N N . ARG A 1 72 ? 28.365 0.113 -15.533 1.00 96.06 72 ARG A N 1
ATOM 600 C CA . ARG A 1 72 ? 29.381 1.164 -15.358 1.00 96.06 72 ARG A CA 1
ATOM 601 C C . ARG A 1 72 ? 30.783 0.662 -15.693 1.00 96.06 72 ARG A C 1
ATOM 603 O O . ARG A 1 72 ? 31.496 1.344 -16.426 1.00 96.06 72 ARG A O 1
ATOM 610 N N . GLU A 1 73 ? 31.168 -0.506 -15.188 1.00 94.50 73 GLU A N 1
ATOM 611 C CA . GLU A 1 73 ? 32.485 -1.092 -15.467 1.00 94.50 73 GLU A CA 1
ATOM 612 C C . GLU A 1 73 ? 32.625 -1.505 -16.936 1.00 94.50 73 GLU A C 1
ATOM 614 O O . GLU A 1 73 ? 33.663 -1.265 -17.552 1.00 94.50 73 GLU A O 1
ATOM 619 N N . ASP A 1 74 ? 31.560 -2.024 -17.546 1.00 94.38 74 ASP A N 1
ATOM 620 C CA . ASP A 1 74 ? 31.530 -2.351 -18.971 1.00 94.38 74 ASP A CA 1
ATOM 621 C C . ASP A 1 74 ? 31.722 -1.105 -19.838 1.00 94.38 74 ASP A C 1
ATOM 623 O O . ASP A 1 74 ? 32.548 -1.110 -20.756 1.00 94.38 74 ASP A O 1
ATOM 627 N N . TYR A 1 75 ? 31.042 -0.004 -19.504 1.00 92.56 75 TYR A N 1
ATOM 628 C CA . TYR A 1 75 ? 31.260 1.280 -20.166 1.00 92.56 75 TYR A CA 1
ATOM 629 C C . TYR A 1 75 ? 32.686 1.798 -19.954 1.00 92.56 75 TYR A C 1
ATOM 631 O O . TYR A 1 75 ? 33.338 2.235 -20.902 1.00 92.56 75 TYR A O 1
ATOM 639 N N . LYS A 1 76 ? 33.206 1.715 -18.728 1.00 91.19 76 LYS A N 1
ATOM 640 C CA . LYS A 1 76 ? 34.572 2.130 -18.395 1.00 91.19 76 LYS A CA 1
ATOM 641 C C . LYS A 1 76 ? 35.619 1.316 -19.166 1.00 91.19 76 LYS A C 1
ATOM 643 O O . LYS A 1 76 ? 36.616 1.881 -19.612 1.00 91.19 76 LYS A O 1
ATOM 648 N N . ARG A 1 77 ? 35.394 0.019 -19.374 1.00 89.81 77 ARG A N 1
ATOM 649 C CA . ARG A 1 77 ? 36.251 -0.859 -20.185 1.00 89.81 77 ARG A CA 1
ATOM 650 C C . ARG A 1 77 ? 36.197 -0.503 -21.670 1.00 89.81 77 ARG A C 1
ATOM 652 O O . ARG A 1 77 ? 37.244 -0.383 -22.300 1.00 89.81 77 ARG A O 1
ATOM 659 N N . LEU A 1 78 ? 35.002 -0.287 -22.221 1.00 83.50 78 LEU A N 1
ATOM 660 C CA . LEU A 1 78 ? 34.826 0.143 -23.614 1.00 83.50 78 LEU A CA 1
ATOM 661 C C . LEU A 1 78 ? 35.444 1.524 -23.866 1.00 83.50 78 LEU A C 1
ATOM 663 O O . LEU A 1 78 ? 36.128 1.725 -24.867 1.00 83.50 78 LEU A O 1
ATOM 667 N N . SER A 1 79 ? 35.260 2.462 -22.935 1.00 78.12 79 SER A N 1
ATOM 668 C CA . SER A 1 79 ? 35.822 3.809 -23.032 1.00 78.12 79 SER A CA 1
ATOM 669 C C . SER A 1 79 ? 37.348 3.811 -22.942 1.00 78.12 79 SER A C 1
ATOM 671 O O . SER A 1 79 ? 37.979 4.569 -23.673 1.00 78.12 79 SER A O 1
ATOM 673 N N . GLN A 1 80 ? 37.946 2.973 -22.090 1.00 71.62 80 GLN A N 1
ATOM 674 C CA . GLN A 1 80 ? 39.404 2.833 -22.017 1.00 71.62 80 GLN A CA 1
ATOM 675 C C . GLN A 1 80 ? 39.979 2.159 -23.266 1.00 71.62 80 GLN A C 1
ATOM 677 O O . GLN A 1 80 ? 41.020 2.585 -23.759 1.00 71.62 80 GLN A O 1
ATOM 682 N N . ARG A 1 81 ? 39.272 1.181 -23.849 1.00 63.78 81 ARG A N 1
ATOM 683 C CA . ARG A 1 81 ? 39.687 0.554 -25.113 1.00 63.78 81 ARG A CA 1
ATOM 684 C C . ARG A 1 81 ? 39.676 1.526 -26.300 1.00 63.78 81 ARG A C 1
ATOM 686 O O . ARG A 1 81 ? 40.437 1.329 -27.237 1.00 63.78 81 ARG A O 1
ATOM 693 N N . GLY A 1 82 ? 38.872 2.589 -26.243 1.00 59.47 82 GLY A N 1
ATOM 694 C CA . GLY A 1 82 ? 38.850 3.666 -27.241 1.00 59.47 82 GLY A CA 1
ATOM 695 C C . GLY A 1 82 ? 39.863 4.800 -27.018 1.00 59.47 82 GLY A C 1
ATOM 696 O O . GLY A 1 82 ? 39.895 5.725 -27.823 1.00 59.47 82 GLY A O 1
ATOM 697 N N . ARG A 1 83 ? 40.662 4.777 -25.939 1.00 58.09 83 ARG A N 1
ATOM 698 C CA . ARG A 1 83 ? 41.673 5.816 -25.636 1.00 58.09 83 ARG A CA 1
ATOM 699 C C . ARG A 1 83 ? 43.112 5.288 -25.528 1.00 58.09 83 ARG A C 1
ATOM 701 O O . ARG A 1 83 ? 43.978 6.021 -25.069 1.00 58.09 83 ARG A O 1
ATOM 708 N N . GLY A 1 84 ? 43.362 4.038 -25.924 1.00 57.47 84 GLY A N 1
ATOM 709 C CA . GLY A 1 84 ? 44.665 3.369 -25.793 1.00 57.47 84 GLY A CA 1
ATOM 710 C C . GLY A 1 84 ? 45.312 2.925 -27.109 1.00 57.47 84 GLY A C 1
ATOM 711 O O . GLY A 1 84 ? 46.094 1.983 -27.091 1.00 57.47 84 GLY A O 1
ATOM 712 N N . GLY A 1 85 ? 44.972 3.540 -28.243 1.00 51.41 85 GLY A N 1
ATOM 713 C CA . GLY A 1 85 ? 45.587 3.229 -29.533 1.00 51.41 85 GLY A CA 1
ATOM 714 C C . GLY A 1 85 ? 45.604 4.455 -30.435 1.00 51.41 85 GLY A C 1
ATOM 715 O O . GLY A 1 85 ? 44.570 5.092 -30.633 1.00 51.41 85 GLY A O 1
ATOM 716 N N . GLU A 1 86 ? 46.788 4.798 -30.927 1.00 58.62 86 GLU A N 1
ATOM 717 C CA . GLU A 1 86 ? 47.027 5.787 -31.980 1.00 58.62 86 GLU A CA 1
ATOM 718 C C . GLU A 1 86 ? 46.152 5.474 -33.223 1.00 58.62 86 GLU A C 1
ATOM 720 O O . GLU A 1 86 ? 45.777 4.323 -33.436 1.00 58.62 86 GLU A O 1
ATOM 725 N N . GLY A 1 87 ? 45.747 6.512 -33.977 1.00 55.16 87 GLY A N 1
ATOM 726 C CA . GLY A 1 87 ? 44.678 6.503 -35.007 1.00 55.16 87 GLY A CA 1
ATOM 727 C C . GLY A 1 87 ? 44.807 5.471 -36.152 1.00 55.16 87 GLY A C 1
ATOM 728 O O . GLY A 1 87 ? 45.816 4.780 -36.231 1.00 55.16 87 GLY A O 1
ATOM 729 N N . PRO A 1 88 ? 43.821 5.347 -37.077 1.00 52.12 88 PRO A N 1
ATOM 730 C CA . PRO A 1 88 ? 43.356 6.450 -37.933 1.00 52.12 88 PRO A CA 1
ATOM 731 C C . PRO A 1 88 ? 41.827 6.479 -38.190 1.00 52.12 88 PRO A C 1
ATOM 733 O O . PRO A 1 88 ? 41.104 5.554 -37.841 1.00 52.12 88 PRO A O 1
ATOM 736 N N . GLN A 1 89 ? 41.352 7.582 -38.786 1.00 53.81 89 GLN A N 1
ATOM 737 C CA . GLN A 1 89 ? 40.031 7.802 -39.409 1.00 53.81 89 GLN A CA 1
ATOM 738 C C . GLN A 1 89 ? 38.937 6.744 -39.159 1.00 53.81 89 GLN A C 1
ATOM 740 O O . GLN A 1 89 ? 38.880 5.698 -39.804 1.00 53.81 89 GLN A O 1
ATOM 745 N N . SER A 1 90 ? 37.958 7.100 -38.329 1.00 48.38 90 SER A N 1
ATOM 746 C CA . SER A 1 90 ? 36.642 6.464 -38.383 1.00 48.38 90 SER A CA 1
ATOM 747 C C . SER A 1 90 ? 36.019 6.688 -39.775 1.00 48.38 90 SER A C 1
ATOM 749 O O . SER A 1 90 ? 35.987 7.837 -40.228 1.00 48.38 90 SER A O 1
ATOM 751 N N . PRO A 1 91 ? 35.471 5.657 -40.449 1.00 52.16 91 PRO A N 1
ATOM 752 C CA . PRO A 1 91 ? 34.641 5.865 -41.633 1.00 52.16 91 PRO A CA 1
ATOM 753 C C . PRO A 1 91 ? 33.381 6.667 -41.247 1.00 52.16 91 PRO A C 1
ATOM 755 O O . PRO A 1 91 ? 32.968 6.630 -40.079 1.00 52.16 91 PRO A O 1
ATOM 758 N N . PRO A 1 92 ? 32.730 7.385 -42.185 1.00 50.25 92 PRO A N 1
ATOM 759 C CA . PRO A 1 92 ? 31.509 8.142 -41.919 1.00 50.25 92 PRO A CA 1
ATOM 760 C C . PRO A 1 92 ? 30.331 7.167 -41.771 1.00 50.25 92 PRO A C 1
ATOM 762 O O . PRO A 1 92 ? 29.507 7.002 -42.661 1.00 50.25 92 PRO A O 1
ATOM 765 N N . GLY A 1 93 ? 30.287 6.448 -40.655 1.00 52.34 93 GLY A N 1
ATOM 766 C CA . GLY A 1 93 ? 29.382 5.321 -40.462 1.00 52.34 93 GLY A CA 1
ATOM 767 C C . GLY A 1 93 ? 29.321 4.881 -39.007 1.00 52.34 93 GLY A C 1
ATOM 768 O O . GLY A 1 93 ? 29.427 3.697 -38.709 1.00 52.34 93 GLY A O 1
ATOM 769 N N . GLY A 1 94 ? 29.191 5.831 -38.077 1.00 48.97 94 GLY A N 1
ATOM 770 C CA . GLY A 1 94 ? 28.811 5.500 -36.703 1.00 48.97 94 GLY A CA 1
ATOM 771 C C . GLY A 1 94 ? 27.422 4.842 -36.676 1.00 48.97 94 GLY A C 1
ATOM 772 O O . GLY A 1 94 ? 26.586 5.165 -37.527 1.00 48.97 94 GLY A O 1
ATOM 773 N N . PRO A 1 95 ? 27.142 3.937 -35.720 1.00 52.91 95 PRO A N 1
ATOM 774 C CA . PRO A 1 95 ? 25.868 3.237 -35.659 1.00 52.91 95 PRO A CA 1
ATOM 775 C C . PRO A 1 95 ? 24.764 4.275 -35.497 1.00 52.91 95 PRO A C 1
ATOM 777 O O . PRO A 1 95 ? 24.749 5.050 -34.533 1.00 52.91 95 PRO A O 1
ATOM 780 N N . GLN A 1 96 ? 23.862 4.330 -36.476 1.00 60.03 96 GLN A N 1
ATOM 781 C CA . GLN A 1 96 ? 22.706 5.202 -36.395 1.00 60.03 96 GLN A CA 1
ATOM 782 C C . GLN A 1 96 ? 21.969 4.881 -35.100 1.00 60.03 96 GLN A C 1
ATOM 784 O O . GLN A 1 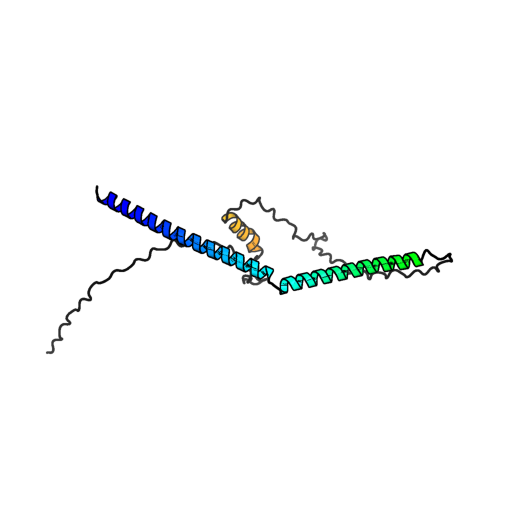96 ? 21.566 3.740 -34.868 1.00 60.03 96 GLN A O 1
ATOM 789 N N . LYS A 1 97 ? 21.823 5.895 -34.237 1.00 60.66 97 LYS A N 1
ATOM 790 C CA . LYS A 1 97 ? 20.923 5.834 -33.083 1.00 60.66 97 LYS A CA 1
ATOM 791 C C . LYS A 1 97 ? 19.614 5.231 -33.593 1.00 60.66 97 LYS A C 1
ATOM 793 O O . LYS A 1 97 ? 19.082 5.796 -34.555 1.00 60.66 97 LYS A O 1
ATOM 798 N N . PRO A 1 98 ? 19.101 4.135 -33.004 1.00 61.06 98 PRO A N 1
ATOM 799 C CA . PRO A 1 98 ? 17.805 3.609 -33.393 1.00 61.06 98 PRO A CA 1
ATOM 800 C C . PRO A 1 98 ? 16.827 4.777 -33.359 1.00 61.06 98 PRO A C 1
ATOM 802 O O . PRO A 1 98 ? 16.640 5.400 -32.306 1.00 61.06 98 PRO A O 1
ATOM 805 N N . ARG A 1 99 ? 16.293 5.159 -34.527 1.00 67.94 99 ARG A N 1
ATOM 806 C CA . ARG A 1 99 ? 15.247 6.175 -34.583 1.00 67.94 99 ARG A CA 1
ATOM 807 C C . ARG A 1 99 ? 14.131 5.624 -33.718 1.00 67.94 99 ARG A C 1
ATOM 809 O O . ARG A 1 99 ? 13.580 4.570 -34.024 1.00 67.94 99 ARG A O 1
ATOM 816 N N . ARG A 1 100 ? 13.872 6.292 -32.591 1.00 65.81 100 ARG A N 1
ATOM 817 C CA . ARG A 1 100 ? 12.761 5.918 -31.721 1.00 65.81 100 ARG A CA 1
ATOM 818 C C . ARG A 1 100 ? 11.523 5.889 -32.618 1.00 65.81 100 ARG A C 1
ATOM 820 O O . ARG A 1 100 ? 11.323 6.878 -33.334 1.00 65.81 100 ARG A O 1
ATOM 827 N N . PRO A 1 101 ? 10.735 4.801 -32.631 1.00 73.81 101 PRO A N 1
ATOM 828 C CA . PRO A 1 101 ? 9.438 4.851 -33.282 1.00 73.81 101 PRO A CA 1
ATOM 829 C C . PRO A 1 101 ? 8.699 6.078 -32.727 1.00 73.81 101 PRO A C 1
ATOM 831 O O . PRO A 1 101 ? 8.839 6.366 -31.528 1.00 73.81 101 PRO A O 1
ATOM 834 N N . PRO A 1 102 ? 8.019 6.864 -33.581 1.00 74.00 102 PRO A N 1
ATOM 835 C CA . PRO A 1 102 ? 7.319 8.049 -33.117 1.00 74.00 102 PRO A CA 1
ATOM 836 C C . PRO A 1 102 ? 6.396 7.625 -31.979 1.00 74.00 102 PRO A C 1
ATOM 838 O O . PRO A 1 102 ? 5.665 6.640 -32.101 1.00 74.00 102 PRO A O 1
ATOM 841 N N . LEU A 1 103 ? 6.494 8.321 -30.842 1.00 71.25 103 LEU A N 1
ATOM 842 C CA . LEU A 1 103 ? 5.583 8.053 -29.741 1.00 71.25 103 LEU A CA 1
ATOM 843 C C . LEU A 1 103 ? 4.152 8.213 -30.265 1.00 71.25 103 LEU A C 1
ATOM 845 O O . LEU A 1 103 ? 3.909 9.135 -31.052 1.00 71.25 103 LEU A O 1
ATOM 849 N N . PRO A 1 104 ? 3.214 7.350 -29.838 1.00 75.38 104 PRO A N 1
ATOM 850 C CA . PRO A 1 104 ? 1.816 7.541 -30.178 1.00 75.38 104 PRO A CA 1
ATOM 851 C C . PRO A 1 104 ? 1.410 8.973 -29.798 1.00 75.38 104 PRO A C 1
ATOM 853 O O . PRO A 1 104 ? 1.837 9.463 -28.741 1.00 75.38 104 PRO A O 1
ATOM 856 N N . PRO A 1 105 ? 0.645 9.671 -30.657 1.00 74.56 105 PRO A N 1
ATOM 857 C CA . PRO A 1 105 ? 0.226 11.032 -30.376 1.00 74.56 105 PRO A CA 1
ATOM 858 C C . PRO A 1 105 ? -0.473 11.052 -29.020 1.00 74.56 105 PRO A C 1
ATOM 860 O O . PRO A 1 105 ? -1.374 10.255 -28.751 1.00 74.56 105 PRO A O 1
ATOM 863 N N . LYS A 1 106 ? -0.004 11.933 -28.133 1.00 68.44 106 LYS A N 1
ATOM 864 C CA . LYS A 1 106 ? -0.562 12.070 -26.789 1.00 68.44 106 LYS A CA 1
ATOM 865 C C . LYS A 1 106 ? -2.059 12.369 -26.937 1.00 68.44 106 LYS A C 1
ATOM 867 O O . LYS A 1 106 ? -2.368 13.340 -27.628 1.00 68.44 106 LYS A O 1
ATOM 872 N N . PRO A 1 107 ? -2.970 11.577 -26.340 1.00 65.50 107 PRO A N 1
ATOM 873 C CA . PRO A 1 107 ? -4.400 11.797 -26.499 1.00 65.50 107 PRO A CA 1
ATOM 874 C C . PRO A 1 107 ? -4.742 13.189 -25.973 1.00 65.50 107 PRO A C 1
ATOM 876 O O . PRO A 1 107 ? -4.628 13.475 -24.779 1.00 65.50 107 PRO A O 1
ATOM 879 N N . GLN A 1 108 ? -5.084 14.078 -26.900 1.00 59.97 108 GLN A N 1
ATOM 880 C CA . GLN A 1 108 ? -5.600 15.397 -26.591 1.00 59.97 108 GLN A CA 1
ATOM 881 C C . GLN A 1 108 ? -7.099 15.217 -26.390 1.00 59.97 108 GLN A C 1
ATOM 883 O O . GLN A 1 108 ? -7.843 15.049 -27.352 1.00 59.97 108 GLN A O 1
ATOM 888 N N . PHE A 1 109 ? -7.545 15.194 -25.136 1.00 59.66 109 PHE A N 1
ATOM 889 C CA . PHE A 1 109 ? -8.968 15.308 -24.832 1.00 59.66 109 PHE A CA 1
ATOM 890 C C . PHE A 1 109 ? -9.371 16.755 -25.134 1.00 59.66 109 PHE A C 1
ATOM 892 O O . PHE A 1 109 ? -9.237 17.637 -24.289 1.00 59.66 109 PHE A O 1
ATOM 899 N N . LEU A 1 110 ? -9.739 17.021 -26.385 1.00 48.59 110 LEU A N 1
ATOM 900 C CA . LEU A 1 110 ? -10.268 18.310 -26.811 1.00 48.59 110 LEU A CA 1
ATOM 901 C C . LEU A 1 110 ? -11.751 18.358 -26.427 1.00 48.59 110 LEU A C 1
ATOM 903 O O . LEU A 1 110 ? -12.516 17.468 -26.792 1.00 48.59 110 LEU A O 1
ATOM 907 N N . SER A 1 111 ? -12.158 19.388 -25.686 1.00 55.44 111 SER A N 1
ATOM 908 C CA . SER A 1 111 ? -13.578 19.743 -25.582 1.00 55.44 111 SER A CA 1
ATOM 909 C C . SER A 1 111 ? -14.073 20.337 -26.909 1.00 55.44 111 SER A C 1
ATOM 911 O O . SER A 1 111 ? -13.248 20.850 -27.673 1.00 55.44 111 SER A O 1
ATOM 913 N N . PRO A 1 112 ? -15.397 20.363 -27.170 1.00 58.28 112 PRO A N 1
ATOM 914 C CA . PRO A 1 112 ? -15.983 20.866 -28.422 1.00 58.28 112 PRO A CA 1
ATOM 915 C C . PRO A 1 112 ? -15.588 22.300 -28.821 1.00 58.28 112 PRO A C 1
ATOM 917 O O . PRO A 1 112 ? -15.813 22.692 -29.959 1.00 58.28 112 PRO A O 1
ATOM 920 N N . SER A 1 113 ? -14.993 23.086 -27.916 1.00 57.91 113 SER A N 1
ATOM 921 C CA . SER A 1 113 ? -14.552 24.465 -28.163 1.00 57.91 113 SER A CA 1
ATOM 922 C C . SER A 1 113 ? -13.037 24.630 -28.401 1.00 57.91 113 SER A C 1
ATOM 924 O O . SER A 1 113 ? -12.540 25.752 -28.357 1.00 57.91 113 SER A O 1
ATOM 926 N N . GLY A 1 114 ? -12.269 23.550 -28.599 1.00 53.66 114 GLY A N 1
ATOM 927 C CA . GLY A 1 114 ? -10.864 23.637 -29.037 1.00 53.66 114 GLY A CA 1
ATOM 928 C C . GLY A 1 114 ? -9.842 24.128 -27.997 1.00 53.66 114 GLY A C 1
ATOM 929 O O . GLY A 1 114 ? -8.697 24.404 -28.351 1.00 53.66 114 GLY A O 1
ATOM 930 N N . HIS A 1 115 ? -10.203 24.210 -26.714 1.00 57.81 115 HIS A N 1
ATOM 931 C CA . HIS A 1 115 ? -9.261 24.539 -25.637 1.00 57.81 115 HIS A CA 1
ATOM 932 C C . HIS A 1 115 ? -8.742 23.276 -24.928 1.00 57.81 115 HIS A C 1
ATOM 934 O O . HIS A 1 115 ? -9.496 22.308 -24.779 1.00 57.81 115 HIS A O 1
ATOM 940 N N . PRO A 1 116 ? -7.473 23.256 -24.465 1.00 53.00 116 PRO A N 1
ATOM 941 C CA . PRO A 1 116 ? -6.929 22.117 -23.735 1.00 53.00 116 PRO A CA 1
ATOM 942 C C . PRO A 1 116 ? -7.744 21.874 -22.461 1.00 53.00 116 PRO A C 1
ATOM 944 O O . PRO A 1 116 ? -7.753 22.704 -21.549 1.00 53.00 116 PRO A O 1
ATOM 947 N N . CYS A 1 117 ? -8.408 20.718 -22.376 1.00 51.06 117 CYS A N 1
ATOM 948 C CA . CYS A 1 117 ? -9.055 20.284 -21.148 1.00 51.06 117 CYS A CA 1
ATOM 949 C C . CYS A 1 117 ? -7.996 20.060 -20.076 1.00 51.06 117 CYS A C 1
ATOM 951 O O . CYS A 1 117 ? -7.331 19.022 -20.026 1.00 51.06 117 CYS A O 1
ATOM 953 N N . ARG A 1 118 ? -7.868 21.015 -19.155 1.00 54.78 118 ARG A N 1
ATOM 954 C CA . ARG A 1 118 ? -7.393 20.679 -17.816 1.00 54.78 118 ARG A CA 1
ATOM 955 C C . ARG A 1 118 ? -8.329 19.588 -17.277 1.00 54.78 118 ARG A C 1
ATOM 957 O O . ARG A 1 118 ? -9.542 19.791 -17.313 1.00 54.78 118 ARG A O 1
ATOM 964 N N . PRO A 1 119 ? -7.817 18.452 -16.772 1.00 48.88 119 PRO A N 1
ATOM 965 C CA . PRO A 1 119 ? -8.649 17.511 -16.043 1.00 48.88 119 PRO A CA 1
ATOM 966 C C . PRO A 1 119 ? -9.344 18.271 -14.912 1.00 48.88 119 PRO A C 1
ATOM 968 O O . PRO A 1 119 ? -8.672 18.832 -14.042 1.00 48.88 119 PRO A O 1
ATOM 971 N N . LEU A 1 120 ? -10.679 18.278 -14.919 1.00 52.78 120 LEU A N 1
ATOM 972 C CA . LEU A 1 120 ? -11.516 18.911 -13.892 1.00 52.78 120 LEU A CA 1
ATOM 973 C C . LEU A 1 120 ? -11.238 18.358 -12.480 1.00 52.78 120 LEU A C 1
ATOM 975 O O . LEU A 1 120 ? -11.668 18.933 -11.493 1.00 52.78 120 LEU A O 1
ATOM 979 N N . ARG A 1 121 ? -10.432 17.295 -12.353 1.00 48.72 121 ARG A N 1
ATOM 980 C CA . ARG A 1 121 ? -9.987 16.736 -11.069 1.00 48.72 121 ARG A CA 1
ATOM 981 C C . ARG A 1 121 ? -9.263 17.742 -10.158 1.00 48.72 121 ARG A C 1
ATOM 983 O O . ARG A 1 121 ? -9.130 17.482 -8.971 1.00 48.72 121 ARG A O 1
ATOM 990 N N . ASN A 1 122 ? -8.733 18.833 -10.721 1.00 47.91 122 ASN A N 1
ATOM 991 C CA . ASN A 1 122 ? -8.003 19.866 -9.980 1.00 47.91 122 ASN A CA 1
ATOM 992 C C . ASN A 1 122 ? -8.841 21.126 -9.729 1.00 47.91 122 ASN A C 1
ATOM 994 O O . ASN A 1 122 ? -8.282 22.134 -9.293 1.00 47.91 122 ASN A O 1
ATOM 998 N N . GLN A 1 123 ? -10.153 21.103 -9.994 1.00 56.28 123 GLN A N 1
ATOM 999 C CA . GLN A 1 123 ? -11.038 22.047 -9.325 1.00 56.28 123 GLN A CA 1
ATOM 1000 C C . GLN A 1 123 ? -11.085 21.587 -7.869 1.00 56.28 123 GLN A C 1
ATOM 1002 O O . GLN A 1 123 ? -11.911 20.775 -7.467 1.00 56.28 123 GLN A O 1
ATOM 1007 N N . ALA A 1 124 ? -10.052 21.991 -7.129 1.00 51.41 124 ALA A N 1
ATOM 1008 C CA . ALA A 1 124 ? -9.970 21.833 -5.699 1.00 51.41 124 ALA A CA 1
ATOM 1009 C C . ALA A 1 124 ? -11.245 22.452 -5.141 1.00 51.41 124 ALA A C 1
ATOM 1011 O O . ALA A 1 124 ? -11.379 23.673 -5.100 1.00 51.41 124 ALA A O 1
ATOM 1012 N N . VAL A 1 125 ? -12.188 21.587 -4.771 1.00 57.00 125 VAL A N 1
ATOM 1013 C CA . VAL A 1 125 ? -13.235 21.908 -3.814 1.00 57.00 125 VAL A CA 1
ATOM 1014 C C . VAL A 1 125 ? -12.502 22.589 -2.673 1.00 57.00 125 VAL A C 1
ATOM 1016 O O . VAL A 1 125 ? -11.664 21.971 -2.007 1.00 57.00 125 VAL A O 1
ATOM 1019 N N . SER A 1 126 ? -12.699 23.898 -2.564 1.00 50.09 126 SER A N 1
ATOM 1020 C CA . SER A 1 126 ? -12.052 24.723 -1.561 1.00 50.09 126 SER A CA 1
ATOM 1021 C C . SER A 1 126 ? -12.627 24.280 -0.228 1.00 50.09 126 SER A C 1
ATOM 1023 O O . SER A 1 126 ? -13.668 24.773 0.189 1.00 50.09 126 SER A O 1
ATOM 1025 N N . ARG A 1 127 ? -12.005 23.270 0.392 1.00 55.16 127 ARG A N 1
ATOM 1026 C CA . ARG A 1 127 ? -12.451 22.729 1.673 1.00 55.16 127 ARG A CA 1
ATOM 1027 C C . ARG A 1 127 ? -12.418 23.883 2.678 1.00 55.16 127 ARG A C 1
ATOM 1029 O O . ARG A 1 127 ? -11.329 24.415 2.914 1.00 55.16 127 ARG A O 1
ATOM 1036 N N . PRO A 1 128 ? -13.561 24.303 3.248 1.00 54.38 128 PRO A N 1
ATOM 1037 C CA . PRO A 1 128 ? -13.543 25.288 4.314 1.00 54.38 128 PRO A CA 1
ATOM 1038 C C . PRO A 1 128 ? -12.705 24.744 5.477 1.00 54.38 128 PRO A C 1
ATOM 1040 O O . PRO A 1 128 ? -12.689 23.537 5.737 1.00 54.38 128 PRO A O 1
ATOM 1043 N N . ALA A 1 129 ? -11.951 25.637 6.120 1.00 55.34 129 ALA A N 1
ATOM 1044 C CA . ALA A 1 129 ? -10.995 25.300 7.168 1.00 55.34 129 ALA A CA 1
ATOM 1045 C C . ALA A 1 129 ? -11.632 24.376 8.219 1.00 55.34 129 ALA A C 1
ATOM 1047 O O . ALA A 1 129 ? -12.704 24.654 8.757 1.00 55.34 129 ALA A O 1
ATOM 1048 N N . SER A 1 130 ? -10.969 23.249 8.476 1.00 57.25 130 SER A N 1
ATOM 1049 C CA . SER A 1 130 ? -11.480 22.130 9.261 1.00 57.25 130 SER A CA 1
ATOM 1050 C C . SER A 1 130 ? -11.745 22.511 10.720 1.00 57.25 130 SER A C 1
ATOM 1052 O O . SER A 1 130 ? -10.853 22.447 11.567 1.00 57.25 130 SER A O 1
ATOM 1054 N N . ARG A 1 131 ? -13.002 22.845 11.006 1.00 59.22 131 ARG A N 1
ATOM 1055 C CA . ARG A 1 131 ? -13.668 22.700 12.307 1.00 59.22 131 ARG A CA 1
ATOM 1056 C C . ARG A 1 131 ? -15.117 22.270 12.070 1.00 59.22 131 ARG A C 1
ATOM 1058 O O . ARG A 1 131 ? -16.047 22.971 12.438 1.00 59.22 131 ARG A O 1
ATOM 1065 N N . SER A 1 132 ? -15.305 21.154 11.372 1.00 58.28 132 SER A N 1
ATOM 1066 C CA . SER A 1 132 ? -16.635 20.651 11.034 1.00 58.28 132 SER A CA 1
ATOM 1067 C C . SER A 1 132 ? -17.187 19.828 12.193 1.00 58.28 132 SER A C 1
ATOM 1069 O O . SER A 1 132 ? -16.653 18.757 12.498 1.00 58.28 132 SER A O 1
ATOM 1071 N N . ALA A 1 133 ? -18.255 20.311 12.830 1.00 75.06 133 ALA A N 1
ATOM 1072 C CA . ALA A 1 133 ? -19.074 19.465 13.690 1.00 75.06 133 ALA A CA 1
ATOM 1073 C C . ALA A 1 133 ? -19.624 18.291 12.856 1.00 75.06 133 ALA A C 1
ATOM 1075 O O . ALA A 1 133 ? -19.689 18.379 11.630 1.00 75.06 133 ALA A O 1
ATOM 1076 N N . HIS A 1 134 ? -20.056 17.194 13.486 1.00 79.75 134 HIS A N 1
ATOM 1077 C CA . HIS A 1 134 ? -20.637 16.048 12.76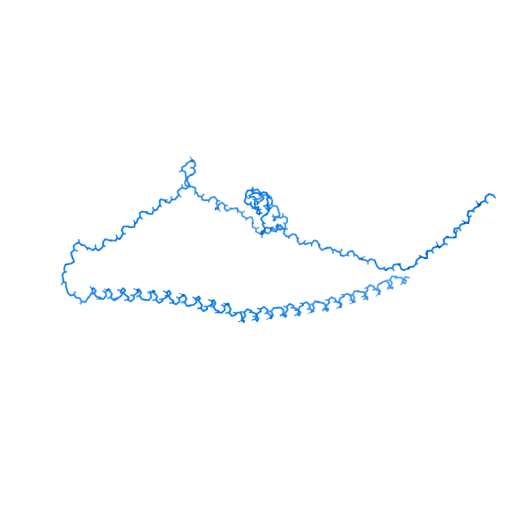5 1.00 79.75 134 HIS A CA 1
ATOM 1078 C C . HIS A 1 134 ? -21.717 16.480 11.748 1.00 79.75 134 HIS A C 1
ATOM 1080 O O . HIS A 1 134 ? -21.742 15.994 10.621 1.00 79.75 134 HIS A O 1
ATOM 1086 N N . GLY A 1 135 ? -22.535 17.480 12.103 1.00 82.56 135 GLY A N 1
ATOM 1087 C CA . GLY A 1 135 ? -23.541 18.066 11.211 1.00 82.56 135 GLY A CA 1
ATOM 1088 C C . GLY A 1 135 ? -22.976 18.726 9.946 1.00 82.56 135 GLY A C 1
ATOM 1089 O O . GLY A 1 135 ? -23.582 18.612 8.885 1.00 82.56 135 GLY A O 1
ATOM 1090 N N . ASP A 1 136 ? -21.799 19.349 10.013 1.00 82.81 136 ASP A N 1
ATOM 1091 C CA . ASP A 1 136 ? -21.147 19.946 8.841 1.00 82.81 136 ASP A CA 1
ATOM 1092 C C . ASP A 1 136 ? -20.617 18.878 7.879 1.00 82.81 136 ASP A C 1
ATOM 1094 O O . ASP A 1 136 ? -20.692 19.054 6.665 1.00 82.81 136 ASP A O 1
ATOM 1098 N N . ILE A 1 137 ? -20.133 17.750 8.411 1.00 82.75 137 ILE A N 1
ATOM 1099 C CA . ILE A 1 137 ? -19.674 16.604 7.610 1.00 82.75 137 ILE A CA 1
ATOM 1100 C C . ILE A 1 137 ? -20.863 15.939 6.911 1.00 82.75 137 ILE A C 1
ATOM 1102 O O . ILE A 1 137 ? -20.791 15.660 5.715 1.00 82.75 137 ILE A O 1
ATOM 1106 N N . VAL A 1 138 ? -21.969 15.728 7.634 1.00 84.06 138 VAL A N 1
ATOM 1107 C CA . VAL A 1 138 ? -23.204 15.161 7.068 1.00 84.06 138 VAL A CA 1
ATOM 1108 C C . VAL A 1 138 ? -23.765 16.072 5.976 1.00 84.06 138 VAL A C 1
ATOM 1110 O O . VAL A 1 138 ? -24.145 15.590 4.910 1.00 84.06 138 VAL A O 1
ATOM 1113 N N . ARG A 1 139 ? -23.781 17.388 6.210 1.00 86.00 139 ARG A N 1
ATOM 1114 C CA . ARG A 1 139 ? -24.215 18.372 5.214 1.00 86.00 139 ARG A CA 1
ATOM 1115 C C . ARG A 1 139 ? -23.339 18.329 3.961 1.00 86.00 139 ARG A C 1
ATOM 1117 O O . ARG A 1 139 ? -23.870 18.162 2.869 1.00 86.00 139 ARG A O 1
ATOM 1124 N N . TRP A 1 140 ? -22.016 18.373 4.122 1.00 87.31 140 TRP A N 1
ATOM 1125 C CA . TRP A 1 140 ? -21.066 18.264 3.010 1.00 87.31 140 TRP A CA 1
ATOM 1126 C C . TRP A 1 140 ? -21.251 16.970 2.205 1.00 87.31 140 TRP A C 1
ATOM 1128 O O . TRP A 1 140 ? -21.279 16.996 0.975 1.00 87.31 140 TRP A O 1
ATOM 1138 N N . PHE A 1 141 ? -21.418 15.831 2.881 1.00 86.00 141 PHE A N 1
ATOM 1139 C CA . PHE A 1 141 ? -21.607 14.551 2.204 1.00 86.00 141 PHE A CA 1
ATOM 1140 C C . PHE A 1 141 ? -22.897 14.539 1.369 1.00 86.00 141 PHE A C 1
ATOM 1142 O O . PHE A 1 141 ? -22.888 14.110 0.214 1.00 86.00 141 PHE A O 1
ATOM 1149 N N . ARG A 1 142 ? -23.995 15.072 1.914 1.00 85.94 142 ARG A N 1
ATOM 1150 C CA . ARG A 1 142 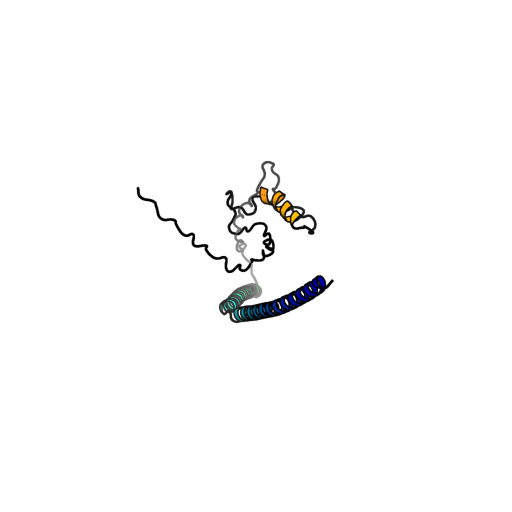? -25.288 15.149 1.218 1.00 85.94 142 ARG A CA 1
ATOM 1151 C C . ARG A 1 142 ? -25.272 16.111 0.036 1.00 85.94 142 ARG A C 1
ATOM 1153 O O . ARG A 1 142 ? -25.816 15.777 -1.009 1.00 85.94 142 ARG A O 1
ATOM 1160 N N . GLU A 1 143 ? -24.671 17.283 0.199 1.00 86.88 143 GLU A N 1
ATOM 1161 C CA . GLU A 1 143 ? -24.704 18.338 -0.817 1.00 86.88 143 GLU A CA 1
ATOM 1162 C C . GLU A 1 143 ? -23.679 18.106 -1.932 1.00 86.88 143 GLU A C 1
ATOM 1164 O O . GLU A 1 143 ? -23.988 18.325 -3.100 1.00 86.88 143 GLU A O 1
ATOM 1169 N N . GLU A 1 144 ? -22.479 17.622 -1.603 1.00 85.19 144 GLU A N 1
ATOM 1170 C CA . GLU A 1 144 ? -21.391 17.515 -2.580 1.00 85.19 144 GLU A CA 1
ATOM 1171 C C . GLU A 1 144 ? -21.091 16.085 -3.026 1.00 85.19 144 GLU A C 1
ATOM 1173 O O . GLU A 1 144 ? -20.711 15.876 -4.175 1.00 85.19 144 GLU A O 1
ATOM 1178 N N . GLN A 1 145 ? -21.217 15.088 -2.148 1.00 86.50 145 GLN A N 1
ATOM 1179 C CA . GLN A 1 145 ? -20.804 13.715 -2.470 1.00 86.50 145 GLN A CA 1
ATOM 1180 C C . GLN A 1 145 ? -21.967 12.850 -2.972 1.00 86.50 145 GLN A C 1
ATOM 1182 O O . GLN A 1 145 ? -21.766 12.001 -3.843 1.00 86.50 145 GLN A O 1
ATOM 1187 N N . LEU A 1 146 ? -23.191 13.093 -2.497 1.00 81.94 146 LEU A N 1
ATOM 1188 C CA . LEU A 1 146 ? -24.377 12.345 -2.918 1.00 81.94 146 LEU A CA 1
ATOM 1189 C C . LEU A 1 146 ? -24.728 12.550 -4.408 1.00 81.94 146 LEU A C 1
ATOM 1191 O O . LEU A 1 146 ? -24.955 11.545 -5.085 1.00 81.94 146 LEU A O 1
ATOM 1195 N N . PRO A 1 147 ? -24.695 13.776 -4.982 1.00 86.44 147 PRO A N 1
ATOM 1196 C CA . PRO A 1 147 ? -24.934 13.976 -6.419 1.00 86.44 147 PRO A CA 1
ATOM 1197 C C . PRO A 1 147 ? -23.856 13.336 -7.299 1.00 86.44 147 PRO A C 1
ATOM 1199 O O . PRO A 1 147 ? -24.121 12.932 -8.429 1.00 86.44 147 PRO A O 1
ATOM 1202 N N . LEU A 1 148 ? -22.641 13.198 -6.762 1.00 85.44 148 LEU A N 1
ATOM 1203 C CA . LEU A 1 148 ? -21.531 12.498 -7.410 1.00 85.44 148 LEU A CA 1
ATOM 1204 C C . LEU A 1 148 ? -21.637 10.973 -7.279 1.00 85.44 148 LEU A C 1
ATOM 1206 O O . LEU A 1 148 ? -20.736 10.260 -7.720 1.00 85.44 148 LEU A O 1
ATOM 1210 N N . ARG A 1 149 ? -22.726 10.474 -6.676 1.00 85.56 149 ARG A N 1
ATOM 1211 C CA . ARG A 1 149 ? -22.971 9.055 -6.399 1.00 85.56 149 ARG A CA 1
ATOM 1212 C C . ARG A 1 149 ? -21.791 8.410 -5.675 1.00 85.56 149 ARG A C 1
ATOM 1214 O O . ARG A 1 149 ? -21.432 7.258 -5.926 1.00 85.56 149 ARG A O 1
ATOM 1221 N N . ALA A 1 150 ? -21.176 9.160 -4.761 1.00 83.19 150 ALA A N 1
ATOM 1222 C CA . ALA A 1 150 ? -20.093 8.648 -3.940 1.00 83.19 150 ALA A CA 1
ATOM 1223 C C . ALA A 1 150 ? -20.603 7.461 -3.110 1.00 83.19 150 ALA A C 1
ATOM 1225 O O . ALA A 1 150 ? -21.650 7.546 -2.472 1.00 83.19 150 ALA A O 1
ATOM 1226 N N . GLY A 1 151 ? -19.877 6.343 -3.141 1.00 83.88 151 GLY A N 1
ATOM 1227 C CA . GLY A 1 151 ? -20.277 5.125 -2.435 1.00 83.88 151 GLY A CA 1
ATOM 1228 C C . GLY A 1 151 ? -21.230 4.211 -3.206 1.00 83.88 151 GLY A C 1
ATOM 1229 O O . GLY A 1 151 ? -21.602 3.177 -2.665 1.00 83.88 151 GLY A O 1
ATOM 1230 N N . TYR A 1 152 ? -21.591 4.526 -4.455 1.00 87.88 152 TYR A N 1
ATOM 1231 C CA . TYR A 1 152 ? -22.402 3.651 -5.311 1.00 87.88 152 TYR A CA 1
ATOM 1232 C C . TYR A 1 152 ? -21.550 2.814 -6.274 1.00 87.88 152 TYR A C 1
ATOM 1234 O O . TYR A 1 152 ? -20.444 3.193 -6.674 1.00 87.88 152 TYR A O 1
ATOM 1242 N N . LEU A 1 153 ? -22.072 1.648 -6.656 1.00 87.88 153 LEU A N 1
ATOM 1243 C CA . LEU A 1 153 ? -21.433 0.728 -7.588 1.00 87.88 153 LEU A CA 1
ATOM 1244 C C . LEU A 1 153 ? -21.683 1.166 -9.040 1.00 87.88 153 LEU A C 1
ATOM 1246 O O . LEU A 1 153 ? -22.647 0.759 -9.693 1.00 87.88 153 LEU A O 1
ATOM 1250 N N . GLY A 1 154 ? -20.775 1.990 -9.562 1.00 83.81 154 GLY A N 1
ATOM 1251 C CA . GLY A 1 154 ? -20.811 2.444 -10.952 1.00 83.81 154 GLY A CA 1
ATOM 1252 C C . GLY A 1 154 ? -22.064 3.269 -11.248 1.00 83.81 154 GLY A C 1
ATOM 1253 O O . GLY A 1 154 ? -22.305 4.285 -10.603 1.00 83.81 154 GLY A O 1
ATOM 1254 N N . THR A 1 155 ? -22.858 2.844 -12.235 1.00 82.12 155 THR A N 1
ATOM 1255 C CA . THR A 1 155 ? -24.133 3.495 -12.572 1.00 82.12 155 THR A CA 1
ATOM 1256 C C . THR A 1 155 ? -25.341 2.896 -11.852 1.00 82.12 155 THR A C 1
ATOM 1258 O O . THR A 1 155 ? -26.455 3.388 -12.042 1.00 82.12 155 THR A O 1
ATOM 1261 N N . SER A 1 156 ? -25.148 1.873 -11.020 1.00 81.38 156 SER A N 1
ATOM 1262 C CA . SER A 1 156 ? -26.234 1.196 -10.309 1.00 81.38 156 SER A CA 1
ATOM 1263 C C . SER A 1 156 ? -26.565 1.907 -9.004 1.00 81.38 156 SER A C 1
ATOM 1265 O O . SER A 1 156 ? -25.670 2.391 -8.318 1.00 81.38 156 SER A O 1
ATOM 1267 N N . ASP A 1 157 ? -27.837 1.895 -8.609 1.00 86.69 157 ASP A N 1
ATOM 1268 C CA . ASP A 1 157 ? -28.284 2.431 -7.311 1.00 86.69 157 ASP A CA 1
ATOM 1269 C C . ASP A 1 157 ? -27.945 1.504 -6.128 1.00 86.69 157 ASP A C 1
ATOM 1271 O O . ASP A 1 157 ? -28.451 1.664 -5.021 1.00 86.69 157 ASP A O 1
ATOM 1275 N N . SER A 1 158 ? -27.047 0.540 -6.347 1.00 89.44 158 SER A N 1
ATOM 1276 C CA . SER A 1 158 ? -26.490 -0.299 -5.294 1.00 89.44 158 SER A CA 1
ATOM 1277 C C . SER A 1 158 ? -25.330 0.414 -4.623 1.00 89.44 158 SER A C 1
ATOM 1279 O O . SER A 1 158 ? -24.394 0.864 -5.285 1.00 89.44 158 SER A O 1
ATOM 1281 N N . ILE A 1 159 ? -25.346 0.423 -3.297 1.00 89.31 159 ILE A N 1
ATOM 1282 C CA . ILE A 1 159 ? -24.212 0.860 -2.490 1.00 89.31 159 ILE A CA 1
ATOM 1283 C C . ILE A 1 159 ? -23.045 -0.114 -2.709 1.00 89.31 159 ILE A C 1
ATOM 1285 O O . ILE A 1 159 ? -23.236 -1.329 -2.806 1.00 89.31 159 ILE A O 1
ATOM 1289 N N . ALA A 1 160 ? -21.835 0.420 -2.845 1.00 87.50 160 ALA A N 1
ATOM 1290 C CA . ALA A 1 160 ? -20.633 -0.368 -3.032 1.00 87.50 160 ALA A CA 1
ATOM 1291 C C . ALA A 1 160 ? -20.298 -1.141 -1.740 1.00 87.50 160 ALA A C 1
ATOM 1293 O O . ALA A 1 160 ? -20.394 -0.568 -0.658 1.00 87.50 160 ALA A O 1
ATOM 1294 N N . PRO A 1 161 ? -19.831 -2.402 -1.812 1.00 88.38 161 PRO A N 1
ATOM 1295 C CA . PRO A 1 161 ? -19.597 -3.227 -0.617 1.00 88.38 161 PRO A CA 1
ATOM 1296 C C . PRO A 1 161 ? -18.585 -2.659 0.392 1.00 88.38 161 PRO A C 1
ATOM 1298 O O . PRO A 1 161 ? -18.586 -3.047 1.555 1.00 88.38 161 PRO A O 1
ATOM 1301 N N . TRP A 1 162 ? -17.707 -1.758 -0.055 1.00 87.81 162 TRP A N 1
ATOM 1302 C CA . TRP A 1 162 ? -16.715 -1.074 0.779 1.00 87.81 162 TRP A CA 1
ATOM 1303 C C . TRP A 1 162 ? -17.255 0.202 1.443 1.00 87.81 162 TRP A C 1
ATOM 1305 O O . TRP A 1 162 ? -16.546 0.830 2.229 1.00 87.81 162 TRP A O 1
ATOM 1315 N N . PHE A 1 163 ? -18.471 0.631 1.099 1.00 86.69 163 PHE A N 1
ATOM 1316 C CA . PHE A 1 163 ? -19.060 1.858 1.610 1.00 86.69 163 PHE A CA 1
ATOM 1317 C C . PHE A 1 163 ? -19.934 1.570 2.835 1.00 86.69 163 PHE A C 1
ATOM 1319 O O . PHE A 1 163 ? -20.935 0.864 2.751 1.00 86.69 163 PHE A O 1
ATOM 1326 N N . HIS A 1 164 ? -19.557 2.150 3.976 1.00 80.94 164 HIS A N 1
ATOM 1327 C CA . HIS A 1 164 ? -20.225 1.949 5.269 1.00 80.94 164 HIS A CA 1
ATOM 1328 C C . HIS A 1 164 ? -21.066 3.155 5.729 1.00 80.94 164 HIS A C 1
ATOM 1330 O O . HIS A 1 164 ? -21.606 3.133 6.831 1.00 80.94 164 HIS A O 1
ATOM 1336 N N . GLY A 1 165 ? -21.201 4.190 4.890 1.00 80.62 165 GLY A N 1
ATOM 1337 C CA . GLY A 1 165 ? -21.945 5.409 5.225 1.00 80.62 165 GLY A CA 1
ATOM 1338 C C . GLY A 1 165 ? -21.294 6.259 6.317 1.00 80.62 165 GLY A C 1
ATOM 1339 O O . GLY A 1 165 ? -20.164 6.012 6.748 1.00 80.62 165 GLY A O 1
ATOM 1340 N N . GLU A 1 166 ? -22.014 7.285 6.771 1.00 70.31 166 GLU A N 1
ATOM 1341 C CA . GLU A 1 166 ? -21.700 7.957 8.027 1.00 70.31 166 GLU A CA 1
ATOM 1342 C C . GLU A 1 166 ? -21.840 6.975 9.206 1.00 70.31 166 GLU A C 1
ATOM 1344 O O . GLU A 1 166 ? -22.945 6.630 9.627 1.00 70.31 166 GLU A O 1
ATOM 1349 N N . CYS A 1 167 ? -20.712 6.516 9.759 1.00 63.91 167 CYS A N 1
ATOM 1350 C CA . CYS A 1 167 ? -20.691 5.718 10.985 1.00 63.91 167 CYS A CA 1
ATOM 1351 C C . CYS A 1 167 ? -21.201 6.567 12.158 1.00 63.91 167 CYS A C 1
ATOM 1353 O O . CYS A 1 167 ? -20.427 7.184 12.888 1.00 63.91 167 CYS A O 1
ATOM 1355 N N . THR A 1 168 ? -22.517 6.602 12.342 1.00 58.88 168 THR A N 1
ATOM 1356 C CA . THR A 1 168 ? -23.118 7.108 13.571 1.00 58.88 168 THR A CA 1
ATOM 1357 C C . THR A 1 168 ? -22.800 6.073 14.640 1.00 58.88 168 THR A C 1
ATOM 1359 O O . THR A 1 168 ? -23.262 4.935 14.552 1.00 58.88 168 THR A O 1
ATOM 1362 N N . ALA A 1 169 ? -21.959 6.430 15.617 1.00 52.34 169 ALA A N 1
ATOM 1363 C CA . ALA A 1 169 ? -21.778 5.594 16.798 1.00 52.34 169 ALA A CA 1
ATOM 1364 C C . ALA A 1 169 ? -23.177 5.261 17.342 1.00 52.34 169 ALA A C 1
ATOM 1366 O O . ALA A 1 169 ? -23.999 6.181 17.438 1.00 52.34 169 ALA A O 1
ATOM 1367 N N . PRO A 1 170 ? -23.489 3.981 17.625 1.00 54.44 170 PRO A N 1
ATOM 1368 C CA . PRO A 1 170 ? -24.814 3.617 18.095 1.00 54.44 170 PRO A CA 1
ATOM 1369 C C . PRO A 1 170 ? -25.148 4.510 19.292 1.00 54.44 170 PRO A C 1
ATOM 1371 O O . PRO A 1 170 ? -24.272 4.706 20.146 1.00 54.44 170 PRO A O 1
ATOM 1374 N N . PRO A 1 171 ? -26.360 5.101 19.352 1.00 51.25 171 PRO A N 1
ATOM 1375 C CA . PRO A 1 171 ? -26.763 5.822 20.543 1.00 51.25 171 PRO A CA 1
ATOM 1376 C C . PRO A 1 171 ? -26.527 4.872 21.707 1.00 51.25 171 PRO A C 1
ATOM 1378 O O . PRO A 1 171 ? -26.916 3.705 21.634 1.00 51.25 171 PRO A O 1
ATOM 1381 N N . LEU A 1 172 ? -25.819 5.351 22.732 1.00 48.47 172 LEU A N 1
ATOM 1382 C CA . LEU A 1 172 ? -25.725 4.660 24.006 1.00 48.47 172 LEU A CA 1
ATOM 1383 C C . LEU A 1 172 ? -27.167 4.385 24.423 1.00 48.47 172 LEU A C 1
ATOM 1385 O O . LEU A 1 172 ? -27.863 5.286 24.891 1.00 48.47 172 LEU A O 1
ATOM 1389 N N . VAL A 1 173 ? -27.638 3.166 24.161 1.00 49.47 173 VAL A N 1
ATOM 1390 C CA . VAL A 1 173 ? -28.905 2.676 24.668 1.00 49.47 173 VAL A CA 1
ATOM 1391 C C . VAL A 1 173 ? -28.674 2.652 26.164 1.00 49.47 173 VAL A C 1
ATOM 1393 O O . VAL A 1 173 ? -28.003 1.769 26.695 1.00 49.47 173 VAL A O 1
ATOM 1396 N N . VAL A 1 174 ? -29.120 3.717 26.827 1.00 47.56 174 VAL A N 1
ATOM 1397 C CA . VAL A 1 174 ? -29.230 3.773 28.275 1.00 47.56 174 VAL A CA 1
ATOM 1398 C C . VAL A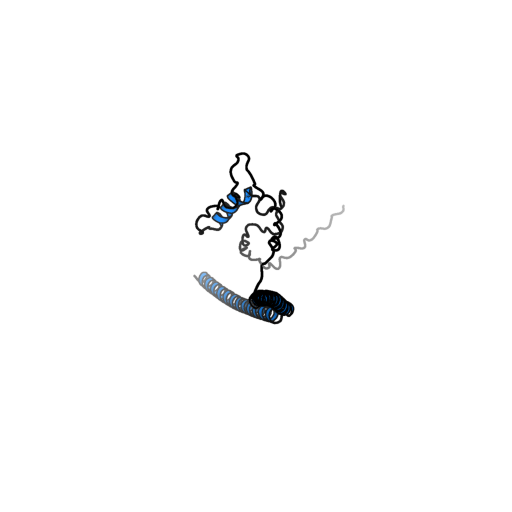 1 174 ? -30.098 2.580 28.622 1.00 47.56 174 VAL A C 1
ATOM 1400 O O . VAL A 1 174 ? -31.280 2.560 28.286 1.00 47.56 174 VAL A O 1
ATOM 1403 N N . GLY A 1 175 ? -29.457 1.551 29.178 1.00 43.28 175 GLY A N 1
ATOM 1404 C CA . GLY A 1 175 ? -30.100 0.303 29.536 1.00 43.28 175 GLY A CA 1
ATOM 1405 C C . GLY A 1 175 ? -31.354 0.598 30.337 1.00 43.28 175 GLY A C 1
ATOM 1406 O O . GLY A 1 175 ? -31.286 1.139 31.442 1.00 43.28 175 GLY A O 1
ATOM 1407 N N . GLU A 1 176 ? -32.491 0.254 29.745 1.00 48.94 176 GLU A N 1
ATOM 1408 C CA . GLU A 1 176 ? -33.742 0.069 30.450 1.00 48.94 176 GLU A CA 1
ATOM 1409 C C . GLU A 1 176 ? -33.464 -0.886 31.625 1.00 48.94 176 GLU A C 1
ATOM 1411 O O . GLU A 1 176 ? -32.976 -2.002 31.403 1.00 48.94 176 GLU A O 1
ATOM 1416 N N . PRO A 1 177 ? -33.682 -0.478 32.887 1.00 48.50 177 PRO A N 1
ATOM 1417 C CA . PRO A 1 177 ? -33.501 -1.390 33.997 1.00 48.50 177 PRO A CA 1
ATOM 1418 C C . PRO A 1 177 ? -34.618 -2.434 33.960 1.00 48.50 177 PRO A C 1
ATOM 1420 O O . PRO A 1 177 ? -35.762 -2.166 34.328 1.00 48.50 177 PRO A O 1
ATOM 1423 N N . ALA A 1 178 ? -34.244 -3.642 33.544 1.00 47.81 178 ALA A N 1
ATOM 1424 C CA . ALA A 1 178 ? -35.028 -4.851 33.712 1.00 47.81 178 ALA A CA 1
ATOM 1425 C C . ALA A 1 178 ? -35.554 -4.942 35.156 1.00 47.81 178 ALA A C 1
ATOM 1427 O O . ALA A 1 178 ? -34.778 -4.946 36.115 1.00 47.81 178 ALA A O 1
ATOM 1428 N N . ARG A 1 179 ? -36.882 -5.022 35.309 1.00 59.47 179 ARG A N 1
ATOM 1429 C CA . ARG A 1 179 ? -37.540 -5.402 36.566 1.00 59.47 179 ARG A CA 1
ATOM 1430 C C . ARG A 1 179 ? -37.282 -6.884 36.858 1.00 59.47 179 ARG A C 1
ATOM 1432 O O . ARG A 1 179 ? -37.619 -7.712 36.015 1.00 59.47 179 ARG A O 1
ATOM 1439 N N . PRO A 1 180 ? -36.820 -7.248 38.064 1.00 52.34 180 PRO A N 1
ATOM 1440 C CA . PRO A 1 180 ? -36.938 -8.608 38.578 1.00 52.34 180 PRO A CA 1
ATOM 1441 C C . PRO A 1 180 ? -37.992 -8.651 39.721 1.00 52.34 180 PRO A C 1
ATOM 1443 O O . PRO A 1 180 ? -38.548 -7.619 40.099 1.00 52.34 180 PRO A O 1
ATOM 1446 N N . PRO A 1 181 ? -38.333 -9.823 40.275 1.00 49.81 181 PRO A N 1
ATOM 1447 C CA . PRO A 1 181 ? -39.432 -10.670 39.828 1.00 49.81 181 PRO A CA 1
ATOM 1448 C C . PRO A 1 181 ? -40.558 -10.718 40.880 1.00 49.81 181 PRO A C 1
ATOM 1450 O O . PRO A 1 181 ? -40.316 -10.951 42.063 1.00 49.81 181 PRO A O 1
ATOM 1453 N N . GLY A 1 182 ? -41.810 -10.541 40.454 1.00 42.56 182 GLY A N 1
ATOM 1454 C CA . GLY A 1 182 ? -42.979 -10.745 41.311 1.00 42.56 182 GLY A CA 1
ATOM 1455 C C . GLY A 1 182 ? -43.335 -12.227 41.392 1.00 42.56 182 GLY A C 1
ATOM 1456 O O . GLY A 1 182 ? -44.033 -12.745 40.527 1.00 42.56 182 GLY A O 1
ATOM 1457 N N . MET A 1 183 ? -42.837 -12.905 42.421 1.00 51.56 183 MET A N 1
ATOM 1458 C CA . MET A 1 183 ? -43.303 -14.226 42.835 1.00 51.56 183 MET A CA 1
ATOM 1459 C C . MET A 1 183 ? -44.684 -14.114 43.504 1.00 51.56 183 MET A C 1
ATOM 1461 O O . MET A 1 183 ? -44.849 -13.359 44.456 1.00 51.56 183 MET A O 1
ATOM 1465 N N . GLN A 1 184 ? -45.605 -14.965 43.040 1.00 47.25 184 GLN A N 1
ATOM 1466 C CA . GLN A 1 184 ? -46.759 -15.526 43.759 1.00 47.25 184 GLN A CA 1
ATOM 1467 C C . GLN A 1 184 ? -47.993 -14.628 43.973 1.00 47.25 184 GLN A C 1
ATOM 1469 O O . GLN A 1 184 ? -48.119 -13.897 44.949 1.00 47.25 184 GLN A O 1
ATOM 1474 N N . GLY A 1 185 ? -48.982 -14.825 43.097 1.00 44.66 185 GLY A N 1
ATOM 1475 C CA . GLY A 1 185 ? -50.400 -14.584 43.355 1.00 44.66 185 GLY A CA 1
ATOM 1476 C C . GLY A 1 185 ? -51.174 -15.825 42.921 1.00 44.66 185 GLY A C 1
ATOM 1477 O O . GLY A 1 185 ? -51.127 -16.208 41.758 1.00 44.66 185 GLY A O 1
ATOM 1478 N N . GLN A 1 186 ? -51.785 -16.489 43.892 1.00 49.34 186 GLN A N 1
ATOM 1479 C CA . GLN A 1 186 ? -52.471 -17.773 43.804 1.00 49.34 186 GLN A CA 1
ATOM 1480 C C . GLN A 1 186 ? -53.469 -17.829 42.640 1.00 49.34 186 GLN A C 1
ATOM 1482 O O . GLN A 1 186 ? -54.316 -16.951 42.488 1.00 49.34 186 GLN A O 1
ATOM 1487 N N . GLY A 1 187 ? -53.397 -18.901 41.850 1.00 41.22 187 GLY A N 1
ATOM 1488 C CA . GLY A 1 187 ? -54.506 -19.305 41.000 1.00 41.22 187 GLY A CA 1
ATOM 1489 C C . GLY A 1 187 ? -55.677 -19.693 41.894 1.00 41.22 187 GLY A C 1
ATOM 1490 O O . GLY A 1 187 ? -55.661 -20.755 42.514 1.00 41.22 187 GLY A O 1
ATOM 1491 N N . CYS A 1 188 ? -56.673 -18.816 41.983 1.00 45.81 188 CYS A N 1
ATOM 1492 C CA . CYS A 1 188 ? -57.979 -19.153 42.518 1.00 45.81 188 CYS A CA 1
ATOM 1493 C C . CYS A 1 188 ? -58.568 -20.269 41.648 1.00 45.81 188 CYS A C 1
ATOM 1495 O O . CYS A 1 188 ? -59.071 -20.021 40.552 1.00 45.81 188 CYS A O 1
ATOM 1497 N N . LEU A 1 189 ? -58.489 -21.506 42.137 1.00 45.91 189 LEU A N 1
ATOM 1498 C CA . LEU A 1 189 ? -59.354 -22.587 41.691 1.00 45.91 189 LEU A CA 1
ATOM 1499 C C . LEU A 1 189 ? -60.791 -22.155 41.998 1.00 45.91 189 LEU A C 1
ATOM 1501 O O . LEU A 1 189 ? -61.223 -22.152 43.149 1.00 45.91 189 LEU A O 1
ATOM 1505 N N . SER A 1 190 ? -61.505 -21.726 40.961 1.00 52.62 190 SER A N 1
ATOM 1506 C CA . SER A 1 190 ? -62.958 -21.596 41.012 1.00 52.62 190 SER A CA 1
ATOM 1507 C C . SER A 1 190 ? -63.557 -22.991 41.210 1.00 52.62 190 SER A C 1
ATOM 1509 O O . SER A 1 190 ? -63.167 -23.907 40.483 1.00 52.62 190 SER A O 1
ATOM 1511 N N . PRO A 1 191 ? -64.499 -23.195 42.142 1.00 52.28 191 PRO A N 1
ATOM 1512 C CA . PRO A 1 191 ? -65.322 -24.389 42.120 1.00 52.28 191 PRO A CA 1
ATOM 1513 C C . PRO A 1 191 ? -66.358 -24.237 40.996 1.00 52.28 191 PRO A C 1
ATOM 1515 O O . PRO A 1 191 ? -67.269 -23.415 41.076 1.00 52.28 191 PRO A O 1
ATOM 1518 N N . GLU A 1 192 ? -66.185 -25.019 39.932 1.00 49.84 192 GLU A N 1
ATOM 1519 C CA . GLU A 1 192 ? -67.216 -25.292 38.926 1.00 49.84 192 GLU A CA 1
ATOM 1520 C C . GLU A 1 192 ? -68.443 -25.906 39.623 1.00 49.84 192 GLU A C 1
ATOM 1522 O O . GLU A 1 192 ? -68.351 -26.920 40.320 1.00 49.84 192 GLU A O 1
ATOM 1527 N N . LEU A 1 193 ? -69.591 -25.248 39.462 1.00 62.78 193 LEU A N 1
ATOM 1528 C CA . LEU A 1 193 ? -70.904 -25.728 39.886 1.00 62.78 193 LEU A CA 1
ATOM 1529 C C . LEU A 1 193 ? -71.326 -26.921 39.011 1.00 62.78 193 LEU A C 1
ATOM 1531 O O . LEU A 1 193 ? -71.139 -26.872 37.797 1.00 62.78 193 LEU A O 1
ATOM 1535 N N . PRO A 1 194 ? -71.961 -27.968 39.566 1.00 68.56 194 PRO A N 1
ATOM 1536 C CA . PRO A 1 194 ? -72.428 -29.079 38.750 1.00 68.56 194 PRO A CA 1
ATOM 1537 C C . PRO A 1 194 ? -73.650 -28.675 37.903 1.00 68.56 194 PRO A C 1
ATOM 1539 O O . PRO A 1 194 ? -74.503 -27.904 38.363 1.00 68.56 194 PRO A O 1
ATOM 1542 N N . PRO A 1 195 ? -73.800 -29.232 36.688 1.00 60.62 195 PRO A N 1
ATOM 1543 C CA . PRO A 1 195 ? -74.957 -28.968 35.850 1.00 60.62 195 PRO A CA 1
ATOM 1544 C C . PRO A 1 195 ? -76.194 -29.669 36.420 1.00 60.62 195 PRO A C 1
ATOM 1546 O O . PRO A 1 195 ? -76.209 -30.883 36.633 1.00 60.62 195 PRO A O 1
ATOM 1549 N N . LYS A 1 196 ? -77.262 -28.895 36.628 1.00 50.81 196 LYS A N 1
ATOM 1550 C CA . LYS A 1 196 ? -78.599 -29.424 36.908 1.00 50.81 196 LYS A CA 1
ATOM 1551 C C . LYS A 1 196 ? -79.088 -30.208 35.688 1.00 50.81 196 LYS A C 1
ATOM 1553 O O . LYS A 1 196 ? -79.232 -29.642 34.606 1.00 50.81 196 LYS A O 1
ATOM 1558 N N . ARG A 1 197 ? -79.357 -31.501 35.870 1.00 54.94 197 ARG A N 1
ATOM 1559 C CA . ARG A 1 197 ? -80.220 -32.282 34.979 1.00 54.94 197 ARG A CA 1
ATOM 1560 C C . ARG A 1 197 ? -81.615 -32.345 35.603 1.00 54.94 197 ARG A C 1
ATOM 1562 O O . ARG A 1 197 ? -81.697 -32.690 36.776 1.00 54.94 197 ARG A O 1
ATOM 1569 N N . LEU A 1 198 ? -82.602 -31.990 34.770 1.00 50.50 198 LEU A N 1
ATOM 1570 C CA . LEU A 1 198 ? -84.060 -32.210 34.825 1.00 50.50 198 LEU A CA 1
ATOM 1571 C C . LEU A 1 198 ? -84.749 -32.183 36.196 1.00 50.50 198 LEU A C 1
ATOM 1573 O O . LEU A 1 198 ? -84.627 -33.169 36.950 1.00 50.50 198 LEU A O 1
#

Radius of gyration: 40.59 Å; chains: 1; bounding box: 131×58×101 Å